Protein AF-A0A914PBB8-F1 (afdb_monomer_lite)

Secondary structure (DSSP, 8-state):
-EEEEEEEEEEEEEETTEEEEEEEEEEEEEETTTTEEEEEEEEEEEEEEEEEEETTEEEEEEEE-SSS-EEEEEEHHHHHHHHHHHTT--SSHHHHHHHHHHHHTTSEEEEEEEETT-EEEEEEETTTTEEEEEEEEEEEEEEEEEETTEEEEEEEEEEEEEE---TT-SS-------TTTT-SS---TTTTSTTS---TTS------EEEEEEEEEE-SSSEEEEEEEEEE-

Organism: NCBI:txid227884

Radius of gyration: 20.88 Å; chains: 1; bounding box: 61×45×46 Å

Structure (mmCIF, N/CA/C/O backbone):
data_AF-A0A914PBB8-F1
#
_entry.id   AF-A0A914PBB8-F1
#
loop_
_atom_site.group_PDB
_atom_site.id
_atom_site.type_symbol
_atom_site.label_atom_id
_atom_site.label_alt_id
_atom_site.label_comp_id
_atom_site.label_asym_id
_atom_site.label_entity_id
_atom_site.label_seq_id
_atom_site.pdbx_PDB_ins_code
_atom_site.Cartn_x
_atom_site.Cartn_y
_atom_site.Cartn_z
_atom_site.occupancy
_atom_site.B_iso_or_equiv
_atom_site.auth_seq_id
_atom_site.auth_comp_id
_atom_site.auth_asym_id
_atom_site.auth_atom_id
_atom_site.pdbx_PDB_model_num
ATOM 1 N N . MET A 1 1 ? 9.525 6.710 15.456 1.00 81.56 1 MET A N 1
ATOM 2 C CA . MET A 1 1 ? 10.488 5.938 14.645 1.00 81.56 1 MET A CA 1
ATOM 3 C C . MET A 1 1 ? 9.707 4.870 13.905 1.00 81.56 1 MET A C 1
ATOM 5 O O . MET A 1 1 ? 8.957 4.156 14.562 1.00 81.56 1 MET A O 1
ATOM 9 N N . LEU A 1 2 ? 9.812 4.830 12.578 1.00 88.75 2 LEU A N 1
ATOM 10 C CA . LEU A 1 2 ? 9.213 3.802 11.725 1.00 88.75 2 LEU A CA 1
ATOM 11 C C . LEU A 1 2 ? 10.329 2.849 11.290 1.00 88.75 2 LEU A C 1
ATOM 13 O O . LEU A 1 2 ? 11.418 3.307 10.950 1.00 88.75 2 LEU A O 1
ATOM 17 N N . ARG A 1 3 ? 10.069 1.547 11.319 1.00 92.19 3 ARG A N 1
ATOM 18 C CA . ARG A 1 3 ? 10.970 0.501 10.844 1.00 92.19 3 ARG A CA 1
ATOM 19 C C . ARG A 1 3 ? 10.316 -0.189 9.658 1.00 92.19 3 ARG A C 1
ATOM 21 O O . ARG A 1 3 ? 9.179 -0.643 9.764 1.00 92.19 3 ARG A O 1
ATOM 28 N N . LEU A 1 4 ? 11.038 -0.266 8.548 1.00 93.62 4 LEU A N 1
ATOM 29 C CA . LEU A 1 4 ? 10.674 -1.069 7.383 1.00 93.62 4 LEU A CA 1
ATOM 30 C C . LEU A 1 4 ? 11.553 -2.317 7.379 1.00 93.62 4 LEU A C 1
ATOM 32 O O . LEU A 1 4 ? 12.755 -2.223 7.626 1.00 93.62 4 LEU A O 1
ATOM 36 N N . MET A 1 5 ? 10.954 -3.478 7.143 1.00 94.38 5 MET A N 1
ATOM 37 C CA . MET A 1 5 ? 11.645 -4.761 7.159 1.00 94.38 5 MET A CA 1
ATOM 38 C C . MET A 1 5 ? 11.367 -5.506 5.862 1.00 94.38 5 MET A C 1
ATOM 40 O O . MET A 1 5 ? 10.218 -5.748 5.502 1.00 94.38 5 MET A O 1
ATOM 44 N N . PHE A 1 6 ? 12.445 -5.892 5.192 1.00 93.56 6 PHE A N 1
ATOM 45 C CA . PHE A 1 6 ? 12.420 -6.785 4.046 1.00 93.56 6 PHE A CA 1
ATOM 46 C C . PHE A 1 6 ? 13.007 -8.116 4.507 1.00 93.56 6 PHE A C 1
ATOM 48 O O . PHE A 1 6 ? 14.117 -8.162 5.037 1.00 93.56 6 PHE A O 1
ATOM 55 N N . SER A 1 7 ? 12.253 -9.196 4.356 1.00 90.56 7 SER A N 1
ATOM 56 C CA . SER A 1 7 ? 12.650 -10.538 4.784 1.00 90.56 7 SER A CA 1
ATOM 57 C C . SER A 1 7 ? 12.392 -11.550 3.675 1.00 90.56 7 SER A C 1
ATOM 59 O O . SER A 1 7 ? 11.659 -11.261 2.733 1.00 90.56 7 SER A O 1
ATOM 61 N N . LEU A 1 8 ? 13.036 -12.719 3.750 1.00 89.50 8 LEU A N 1
ATOM 62 C CA . LEU A 1 8 ? 12.932 -13.770 2.725 1.00 89.50 8 LEU A CA 1
ATOM 63 C C . LEU A 1 8 ? 13.218 -13.257 1.302 1.00 89.50 8 LEU A C 1
ATOM 65 O O . LEU A 1 8 ? 12.584 -13.686 0.340 1.00 89.50 8 LEU A O 1
ATOM 69 N N . ILE A 1 9 ? 14.159 -12.316 1.191 1.00 91.31 9 ILE A N 1
ATOM 70 C CA . ILE A 1 9 ? 14.537 -11.695 -0.073 1.00 91.31 9 ILE A CA 1
ATOM 71 C C . ILE A 1 9 ? 15.218 -12.751 -0.947 1.00 91.31 9 ILE A C 1
ATOM 73 O O . ILE A 1 9 ? 16.257 -13.297 -0.579 1.00 91.31 9 ILE A O 1
ATOM 77 N N . LYS A 1 10 ? 14.644 -13.009 -2.117 1.00 90.19 10 LYS A N 1
ATOM 78 C CA . LYS A 1 10 ? 15.277 -13.742 -3.214 1.00 90.19 10 LYS A CA 1
ATOM 79 C C . LYS A 1 10 ? 15.449 -12.765 -4.355 1.00 90.19 10 LYS A C 1
ATOM 81 O O . LYS A 1 10 ? 14.477 -12.102 -4.699 1.00 90.19 10 LYS A O 1
ATOM 86 N N . ILE A 1 11 ? 16.659 -12.653 -4.889 1.00 89.88 11 ILE A N 1
ATOM 87 C CA . ILE A 1 11 ? 16.969 -11.773 -6.014 1.00 89.88 11 ILE A CA 1
ATOM 88 C C . ILE A 1 11 ? 17.566 -12.635 -7.112 1.00 89.88 11 ILE A C 1
ATOM 90 O O . ILE A 1 11 ? 18.616 -13.241 -6.911 1.00 89.88 11 ILE A O 1
ATOM 94 N N . ASP A 1 12 ? 16.914 -12.626 -8.266 1.00 87.25 12 ASP A N 1
ATOM 95 C CA . ASP A 1 12 ? 17.376 -13.284 -9.475 1.00 87.25 12 ASP A CA 1
ATOM 96 C C . ASP A 1 12 ? 17.716 -12.202 -10.507 1.00 87.25 12 ASP A C 1
ATOM 98 O O . ASP A 1 12 ? 16.874 -11.393 -10.912 1.00 87.25 12 ASP A O 1
ATOM 102 N N . SER A 1 13 ? 18.980 -12.160 -10.928 1.00 79.69 13 SER A N 1
ATOM 103 C CA . SER A 1 13 ? 19.412 -11.328 -12.052 1.00 79.69 13 SER A CA 1
ATOM 104 C C . SER A 1 13 ? 19.439 -12.195 -13.305 1.00 79.69 13 SER A C 1
ATOM 106 O O . SER A 1 13 ? 20.231 -13.128 -13.410 1.00 79.69 13 SER A O 1
ATOM 108 N N . HIS A 1 14 ? 18.543 -11.906 -14.249 1.00 69.06 14 HIS A N 1
ATOM 109 C CA . HIS A 1 14 ? 18.479 -12.614 -15.533 1.00 69.06 14 HIS A CA 1
ATOM 110 C C . HIS A 1 14 ? 19.350 -11.950 -16.617 1.00 69.06 14 HIS A C 1
ATOM 112 O O . HIS A 1 14 ? 19.726 -12.598 -17.590 1.00 69.06 14 HIS A O 1
ATOM 118 N N . SER A 1 15 ? 19.672 -10.662 -16.460 1.00 74.69 15 SER A N 1
ATOM 119 C CA . SER A 1 15 ? 20.556 -9.867 -17.327 1.00 74.69 15 SER A CA 1
ATOM 120 C C . SER A 1 15 ? 21.089 -8.661 -16.544 1.00 74.69 15 SER A C 1
ATOM 122 O O . SER A 1 15 ? 20.490 -8.315 -15.524 1.00 74.69 15 SER A O 1
ATOM 124 N N . SER A 1 16 ? 22.121 -7.968 -17.044 1.00 75.56 16 SER A N 1
ATOM 125 C CA . SER A 1 16 ? 22.680 -6.753 -16.408 1.00 75.56 16 SER A CA 1
ATOM 126 C C . SER A 1 16 ? 21.621 -5.707 -16.043 1.00 75.56 16 SER A C 1
ATOM 128 O O . SER A 1 16 ? 21.742 -5.021 -15.034 1.00 75.56 16 SER A O 1
ATOM 130 N N . ASP A 1 17 ? 20.554 -5.649 -16.837 1.00 85.06 17 ASP A N 1
ATOM 131 C CA . ASP A 1 17 ? 19.571 -4.571 -16.806 1.00 85.06 17 ASP A CA 1
ATOM 132 C C . ASP A 1 17 ? 18.247 -4.988 -16.147 1.00 85.06 17 ASP A C 1
ATOM 134 O O . ASP A 1 17 ? 17.302 -4.202 -16.099 1.00 85.06 17 ASP A O 1
ATOM 138 N N . GLN A 1 18 ? 18.130 -6.236 -15.674 1.00 89.31 18 GLN A N 1
ATOM 139 C CA . GLN A 1 18 ? 16.881 -6.772 -15.124 1.00 89.31 18 GLN A CA 1
ATOM 140 C C . GLN A 1 18 ? 17.097 -7.407 -13.757 1.00 89.31 18 GLN A C 1
ATOM 142 O O . GLN A 1 18 ? 17.907 -8.323 -13.598 1.00 89.31 18 GLN A O 1
ATOM 147 N N . LEU A 1 19 ? 16.294 -6.961 -12.796 1.00 89.69 19 LEU A N 1
ATOM 148 C CA . LEU A 1 19 ? 16.247 -7.484 -11.443 1.00 89.69 19 LEU A CA 1
ATOM 149 C C . LEU A 1 19 ? 14.862 -8.060 -11.179 1.00 89.69 19 LEU A C 1
ATOM 151 O O . LEU A 1 19 ? 13.856 -7.364 -11.310 1.00 89.69 19 LEU A O 1
ATOM 155 N N . PHE A 1 20 ? 14.821 -9.324 -10.782 1.00 92.12 20 PHE A N 1
ATOM 156 C CA . PHE A 1 20 ? 13.625 -9.977 -10.279 1.00 92.12 20 PHE A CA 1
ATOM 157 C C . PHE A 1 20 ? 13.823 -10.235 -8.797 1.00 92.12 20 PHE A C 1
ATOM 159 O O . PHE A 1 20 ? 14.906 -10.618 -8.361 1.00 92.12 20 PHE A O 1
ATOM 166 N N . SER A 1 21 ? 12.794 -9.976 -8.008 1.00 92.81 21 SER A N 1
ATOM 167 C CA . SER A 1 21 ? 12.853 -10.154 -6.574 1.00 92.81 21 SER A CA 1
ATOM 168 C C . SER A 1 21 ? 11.523 -10.626 -6.017 1.00 92.81 21 SER A C 1
ATOM 170 O O . SER A 1 21 ? 10.449 -10.215 -6.459 1.00 92.81 21 SER A O 1
ATOM 172 N N . SER A 1 22 ? 11.619 -11.483 -5.012 1.00 92.38 22 SER A N 1
ATOM 173 C CA . SER A 1 22 ? 10.504 -11.871 -4.160 1.00 92.38 22 SER A CA 1
ATOM 174 C C . SER A 1 22 ? 10.907 -11.625 -2.717 1.00 92.38 22 SER A C 1
ATOM 176 O O . SER A 1 22 ? 12.018 -11.985 -2.326 1.00 92.38 22 SER A O 1
ATOM 178 N N . PHE A 1 23 ? 10.037 -11.013 -1.926 1.00 93.25 23 PHE A N 1
ATOM 179 C CA . PHE A 1 23 ? 10.331 -10.684 -0.537 1.00 93.25 23 PHE A CA 1
ATOM 180 C C . PHE A 1 23 ? 9.050 -10.524 0.274 1.00 93.25 23 PHE A C 1
ATOM 182 O O . PHE A 1 23 ? 7.961 -10.304 -0.255 1.00 93.25 23 PHE A O 1
ATOM 189 N N . LEU A 1 24 ? 9.201 -10.622 1.586 1.00 93.06 24 LEU A N 1
ATOM 190 C CA . LEU A 1 24 ? 8.177 -10.329 2.571 1.00 93.06 24 LEU A CA 1
ATOM 191 C C . LEU A 1 24 ? 8.451 -8.939 3.150 1.00 93.06 24 LEU A C 1
ATOM 193 O O . LEU A 1 24 ? 9.496 -8.714 3.768 1.00 93.06 24 LEU A O 1
ATOM 197 N N . LEU A 1 25 ? 7.520 -8.013 2.932 1.00 94.38 25 LEU A N 1
ATOM 198 C CA . LEU A 1 25 ? 7.591 -6.637 3.414 1.00 94.38 25 LEU A CA 1
ATOM 199 C C . LEU A 1 25 ? 6.746 -6.481 4.678 1.00 94.38 25 LEU A C 1
ATOM 201 O O . LEU A 1 25 ? 5.561 -6.790 4.665 1.00 94.38 25 LEU A O 1
ATOM 205 N N . SER A 1 26 ? 7.316 -5.949 5.751 1.00 95.56 26 SER A N 1
ATOM 206 C CA . SER A 1 26 ? 6.558 -5.549 6.939 1.00 95.56 26 SER A CA 1
ATOM 207 C C . SER A 1 26 ? 7.035 -4.204 7.471 1.00 95.56 26 SER A C 1
ATOM 209 O O . SER A 1 26 ? 8.103 -3.699 7.109 1.00 95.56 26 SER A O 1
ATOM 211 N N . SER A 1 27 ? 6.227 -3.594 8.334 1.00 96.31 27 SER A N 1
ATOM 212 C CA . SER A 1 27 ? 6.612 -2.361 9.007 1.00 96.31 27 SER A CA 1
ATOM 213 C C . SER A 1 27 ? 6.059 -2.288 10.413 1.00 96.31 27 SER A C 1
ATOM 215 O O . SER A 1 27 ? 4.891 -2.594 10.642 1.00 96.31 27 SER A O 1
ATOM 217 N N . ASP A 1 28 ? 6.880 -1.769 11.318 1.00 94.81 28 ASP A N 1
ATOM 218 C CA . ASP A 1 28 ? 6.507 -1.476 12.693 1.00 94.81 28 ASP A CA 1
ATOM 219 C C . ASP A 1 28 ? 6.825 -0.021 13.013 1.00 94.81 28 ASP A C 1
ATOM 221 O O . ASP A 1 28 ? 7.739 0.582 12.446 1.00 94.81 28 ASP A O 1
ATOM 225 N N . TYR A 1 29 ? 6.129 0.542 13.987 1.00 93.69 29 TYR A N 1
ATOM 226 C CA . TYR A 1 29 ? 6.472 1.835 14.551 1.00 93.69 29 TYR A CA 1
ATOM 227 C C . TYR A 1 29 ? 6.709 1.711 16.055 1.00 93.69 29 TYR A C 1
ATOM 229 O O . TYR A 1 29 ? 6.100 0.896 16.750 1.00 93.69 29 TYR A O 1
ATOM 237 N N . PHE A 1 30 ? 7.620 2.531 16.570 1.00 93.50 30 PHE A N 1
ATOM 238 C CA . PHE A 1 30 ? 7.915 2.555 17.995 1.00 93.50 30 PHE A CA 1
ATOM 239 C C . PHE A 1 30 ? 6.893 3.418 18.740 1.00 93.50 30 PHE A C 1
ATOM 241 O O . PHE A 1 30 ? 6.876 4.648 18.605 1.00 93.50 30 PHE A O 1
ATOM 248 N N . ASN A 1 31 ? 6.060 2.785 19.559 1.00 90.12 31 ASN A N 1
ATOM 249 C CA . ASN A 1 31 ? 5.078 3.457 20.389 1.00 90.12 31 ASN A CA 1
ATOM 250 C C . ASN A 1 31 ? 5.751 4.028 21.649 1.00 90.12 31 ASN A C 1
ATOM 252 O O . ASN A 1 31 ? 5.863 3.363 22.672 1.00 90.12 31 ASN A O 1
ATOM 256 N N . GLN A 1 32 ? 6.114 5.310 21.603 1.00 87.69 32 GLN A N 1
ATOM 257 C CA . GLN A 1 32 ? 6.713 6.049 22.727 1.00 87.69 32 GLN A CA 1
ATOM 258 C C . GLN A 1 32 ? 5.900 6.053 24.033 1.00 87.69 32 GLN A C 1
ATOM 260 O O . GLN A 1 32 ? 6.475 6.295 25.084 1.00 87.69 32 GLN A O 1
ATOM 265 N N . LYS A 1 33 ? 4.578 5.826 24.000 1.00 86.62 33 LYS A N 1
ATOM 266 C CA . LYS A 1 33 ? 3.760 5.808 25.227 1.00 86.62 33 LYS A CA 1
ATOM 267 C C . LYS A 1 33 ? 3.854 4.482 25.972 1.00 86.62 33 LYS A C 1
ATOM 269 O O . LYS A 1 33 ? 3.719 4.465 27.187 1.00 86.62 33 LYS A O 1
ATOM 274 N N . ARG A 1 34 ? 4.013 3.387 25.229 1.00 85.00 34 ARG A N 1
ATOM 275 C CA . ARG A 1 34 ? 4.109 2.021 25.764 1.00 85.00 34 ARG A CA 1
ATOM 276 C C . ARG A 1 34 ? 5.531 1.465 25.734 1.00 85.00 34 ARG A C 1
ATOM 278 O O . ARG A 1 34 ? 5.755 0.383 26.248 1.00 85.00 34 ARG A O 1
ATOM 285 N N . TYR A 1 35 ? 6.469 2.212 25.149 1.00 90.81 35 TYR A N 1
ATOM 286 C CA . TYR A 1 35 ? 7.863 1.816 24.953 1.00 90.81 35 TYR A CA 1
ATOM 287 C C . TYR A 1 35 ? 8.012 0.463 24.242 1.00 90.81 35 TYR A C 1
ATOM 289 O O . TYR A 1 35 ? 8.935 -0.299 24.507 1.00 90.81 35 TYR A O 1
ATOM 297 N N . GLU A 1 36 ? 7.107 0.182 23.304 1.00 92.56 36 GLU A N 1
ATOM 298 C CA . GLU A 1 36 ? 7.043 -1.084 22.577 1.00 92.56 36 GLU A CA 1
ATOM 299 C C . GLU A 1 36 ? 6.961 -0.851 21.066 1.00 92.56 36 GLU A C 1
ATOM 301 O O . GLU A 1 36 ? 6.513 0.201 20.595 1.00 92.56 36 GLU A O 1
ATOM 306 N N . TRP A 1 37 ? 7.380 -1.851 20.295 1.00 93.25 37 TRP A N 1
ATOM 307 C CA . TRP A 1 37 ? 7.140 -1.890 18.857 1.00 93.25 37 TRP A CA 1
ATOM 308 C C . TRP A 1 37 ? 5.716 -2.352 18.588 1.00 93.25 37 TRP A C 1
ATOM 310 O O . TRP A 1 37 ? 5.275 -3.357 19.139 1.00 93.25 37 TRP A O 1
ATOM 320 N N . GLN A 1 38 ? 5.008 -1.625 17.732 1.00 91.44 38 GLN A N 1
ATOM 321 C CA . GLN A 1 38 ? 3.676 -2.006 17.287 1.00 91.44 38 GLN A CA 1
ATOM 322 C C . GLN A 1 38 ? 3.654 -2.118 15.766 1.00 91.44 38 GLN A C 1
ATOM 324 O O . GLN A 1 38 ? 4.229 -1.259 15.089 1.00 91.44 38 GLN A O 1
ATOM 329 N N . PRO A 1 39 ? 2.986 -3.141 15.219 1.00 91.50 39 PRO A N 1
ATOM 330 C CA . PRO A 1 39 ? 2.917 -3.299 13.783 1.00 91.50 39 PRO A CA 1
ATOM 331 C C . PRO A 1 39 ? 2.112 -2.176 13.138 1.00 91.50 39 PRO A C 1
ATOM 333 O O . PRO A 1 39 ? 1.058 -1.777 13.633 1.00 91.50 39 PRO A O 1
ATOM 336 N N . PHE A 1 40 ? 2.617 -1.694 12.008 1.00 93.00 40 PHE A N 1
ATOM 337 C CA . PHE A 1 40 ? 1.951 -0.740 11.126 1.00 93.00 40 PHE A CA 1
ATOM 338 C C . PHE A 1 40 ? 1.521 -1.407 9.816 1.00 93.00 40 PHE A C 1
ATOM 340 O O . PHE A 1 40 ? 0.386 -1.225 9.391 1.00 93.00 40 PHE A O 1
ATOM 347 N N . LEU A 1 41 ? 2.397 -2.210 9.209 1.00 93.88 41 LEU A N 1
ATOM 348 C CA . LEU A 1 41 ? 2.132 -3.019 8.021 1.00 93.88 41 LEU A CA 1
ATOM 349 C C . LEU A 1 41 ? 2.412 -4.481 8.361 1.00 93.88 41 LEU A C 1
ATOM 351 O O . LEU A 1 41 ? 3.535 -4.836 8.728 1.00 93.88 41 LEU A O 1
ATOM 355 N N . MET A 1 42 ? 1.393 -5.325 8.216 1.00 93.12 42 MET A N 1
ATOM 356 C CA . MET A 1 42 ? 1.555 -6.770 8.342 1.00 93.12 42 MET A CA 1
ATOM 357 C C . MET A 1 42 ? 2.504 -7.320 7.287 1.00 93.12 42 MET A C 1
ATOM 359 O O . MET A 1 42 ? 2.541 -6.775 6.184 1.00 93.12 42 MET A O 1
ATOM 363 N N . PRO A 1 43 ? 3.212 -8.424 7.592 1.00 92.94 43 PRO A N 1
ATOM 364 C CA . PRO A 1 43 ? 4.017 -9.120 6.605 1.00 92.94 43 PRO A CA 1
ATOM 365 C C . PRO A 1 43 ? 3.214 -9.392 5.332 1.00 92.94 43 PRO A C 1
ATOM 367 O O . PRO A 1 43 ? 2.233 -10.137 5.335 1.00 92.94 43 PRO A O 1
ATOM 370 N N . TRP A 1 44 ? 3.631 -8.746 4.252 1.00 93.56 44 TRP A N 1
ATOM 371 C CA . TRP A 1 44 ? 2.984 -8.779 2.958 1.00 93.56 44 TRP A CA 1
ATOM 372 C C . TRP A 1 44 ? 3.930 -9.393 1.939 1.00 93.56 44 TRP A C 1
ATOM 374 O O . TRP A 1 44 ? 5.032 -8.895 1.695 1.00 93.56 44 TRP A O 1
ATOM 384 N N . GLN A 1 45 ? 3.504 -10.526 1.390 1.00 90.50 45 GLN A N 1
ATOM 385 C CA . GLN A 1 45 ? 4.311 -11.299 0.467 1.00 90.50 45 GLN A CA 1
ATOM 386 C C . GLN A 1 45 ? 4.227 -10.695 -0.935 1.00 90.50 45 GLN A C 1
ATOM 388 O O . GLN A 1 45 ? 3.166 -10.663 -1.565 1.00 90.50 45 GLN A O 1
ATOM 393 N N . ILE A 1 46 ? 5.377 -10.269 -1.442 1.00 90.44 46 ILE A N 1
ATOM 394 C CA . ILE A 1 46 ? 5.555 -9.824 -2.818 1.00 90.44 46 ILE A CA 1
ATOM 395 C C . ILE A 1 46 ? 6.288 -10.943 -3.554 1.00 90.44 46 ILE A C 1
ATOM 397 O O . ILE A 1 46 ? 7.437 -11.262 -3.252 1.00 90.44 46 ILE A O 1
ATOM 401 N N . HIS A 1 47 ? 5.597 -11.589 -4.492 1.00 84.31 47 HIS A N 1
ATOM 402 C CA . HIS A 1 47 ? 6.163 -12.700 -5.260 1.00 84.31 47 HIS A CA 1
ATOM 403 C C . HIS A 1 47 ? 6.959 -12.221 -6.462 1.00 84.31 47 HIS A C 1
ATOM 405 O O . HIS A 1 47 ? 8.046 -12.726 -6.707 1.00 84.31 47 HIS A O 1
ATOM 411 N N . ASN A 1 48 ? 6.417 -11.245 -7.189 1.00 87.69 48 ASN A N 1
ATOM 412 C CA . ASN A 1 48 ? 6.986 -10.793 -8.446 1.00 87.69 48 ASN A CA 1
ATOM 413 C C . ASN A 1 48 ? 7.196 -9.287 -8.374 1.00 87.69 48 ASN A C 1
ATOM 415 O O . ASN A 1 48 ? 6.310 -8.504 -8.722 1.00 87.69 48 ASN A O 1
ATOM 419 N N . PHE A 1 49 ? 8.375 -8.892 -7.912 1.00 92.62 49 PHE A N 1
ATOM 420 C CA . PHE A 1 49 ? 8.885 -7.548 -8.093 1.00 92.62 49 PHE A CA 1
ATOM 421 C C . PHE A 1 49 ? 9.932 -7.571 -9.199 1.00 92.62 49 PHE A C 1
ATOM 423 O O . PHE A 1 49 ? 10.959 -8.230 -9.076 1.00 92.62 49 PHE A O 1
ATOM 430 N N . LYS A 1 50 ? 9.664 -6.882 -10.302 1.00 93.19 50 LYS A N 1
ATOM 431 C CA . LYS A 1 50 ? 10.576 -6.784 -11.438 1.00 93.19 50 LYS A CA 1
ATOM 432 C C . LYS A 1 50 ? 10.979 -5.334 -11.613 1.00 93.19 50 LYS A C 1
ATOM 434 O O . LYS A 1 50 ? 10.103 -4.483 -11.697 1.00 93.19 50 LYS A O 1
ATOM 439 N N . ILE A 1 51 ? 12.270 -5.067 -11.746 1.00 92.62 51 ILE A N 1
ATOM 440 C CA . ILE A 1 51 ? 12.790 -3.781 -12.207 1.00 92.62 51 ILE A CA 1
ATOM 441 C C . ILE A 1 51 ? 13.593 -4.018 -13.483 1.00 92.62 51 ILE A C 1
ATOM 443 O O . ILE A 1 51 ? 14.389 -4.952 -13.562 1.00 92.62 51 ILE A O 1
ATOM 447 N N . ILE A 1 52 ? 13.380 -3.170 -14.482 1.00 91.00 52 ILE A N 1
ATOM 448 C CA . ILE A 1 52 ? 14.214 -3.068 -15.674 1.00 91.00 52 ILE A CA 1
ATOM 449 C C . ILE A 1 52 ? 14.833 -1.674 -15.687 1.00 91.00 52 ILE A C 1
ATOM 451 O O . ILE A 1 52 ? 14.114 -0.673 -15.713 1.00 91.00 52 ILE A O 1
ATOM 455 N N . PHE A 1 53 ? 16.157 -1.624 -15.712 1.00 89.44 53 PHE A N 1
ATOM 456 C CA . PHE A 1 53 ? 16.925 -0.400 -15.868 1.00 89.44 53 PHE A CA 1
ATOM 457 C C . PHE A 1 53 ? 17.267 -0.219 -17.346 1.00 89.44 53 PHE A C 1
ATOM 459 O O . PHE A 1 53 ? 17.950 -1.046 -17.937 1.00 89.44 53 PHE A O 1
ATOM 466 N N . LYS A 1 54 ? 16.777 0.850 -17.967 1.00 87.06 54 LYS A N 1
ATOM 467 C CA . LYS A 1 54 ? 17.213 1.307 -19.291 1.00 87.06 54 LYS A CA 1
ATOM 468 C C . LYS A 1 54 ? 17.915 2.661 -19.141 1.00 87.06 54 LYS A C 1
ATOM 470 O O . LYS A 1 54 ? 17.595 3.378 -18.194 1.00 87.06 54 LYS A O 1
ATOM 475 N N . PRO A 1 55 ? 18.802 3.049 -20.078 1.00 82.81 55 PRO A N 1
ATOM 476 C CA . PRO A 1 55 ? 19.626 4.260 -19.963 1.00 82.81 55 PRO A CA 1
ATOM 477 C C . PRO A 1 55 ? 18.877 5.559 -19.633 1.00 82.81 55 PRO A C 1
ATOM 479 O O . PRO A 1 55 ? 19.446 6.433 -18.998 1.00 82.81 55 PRO A O 1
ATOM 482 N N . GLU A 1 56 ? 17.603 5.670 -20.015 1.00 85.56 56 GLU A N 1
ATOM 483 C CA . GLU A 1 56 ? 16.759 6.845 -19.744 1.00 85.56 56 GLU A CA 1
ATOM 484 C C . GLU A 1 56 ? 15.402 6.463 -19.139 1.00 85.56 56 GLU A C 1
ATOM 486 O O . GLU A 1 56 ? 14.500 7.290 -19.038 1.00 85.56 56 GLU A O 1
ATOM 491 N N . CYS A 1 57 ? 15.198 5.192 -18.780 1.00 87.06 57 CYS A N 1
ATOM 492 C CA . CYS A 1 57 ? 13.898 4.716 -18.324 1.00 87.06 57 CYS A CA 1
ATOM 493 C C . CYS A 1 57 ? 14.034 3.599 -17.295 1.00 87.06 57 CYS A C 1
ATOM 495 O O . CYS A 1 57 ? 14.602 2.544 -17.567 1.00 87.06 57 CYS A O 1
ATOM 497 N N . ILE A 1 58 ? 13.448 3.805 -16.125 1.00 90.50 58 ILE A N 1
ATOM 498 C CA . ILE A 1 58 ? 13.292 2.777 -15.106 1.00 90.50 58 ILE A CA 1
ATOM 499 C C . ILE A 1 58 ? 11.866 2.268 -15.207 1.00 90.50 58 ILE A C 1
ATOM 501 O O . ILE A 1 58 ? 10.914 3.034 -15.063 1.00 90.50 58 ILE A O 1
ATOM 505 N N . ARG A 1 59 ? 11.715 0.966 -15.437 1.00 92.06 59 ARG A N 1
ATOM 506 C CA . ARG A 1 59 ? 10.405 0.321 -15.396 1.00 92.06 59 ARG A CA 1
ATOM 507 C C . ARG A 1 59 ? 10.334 -0.636 -14.244 1.00 92.06 59 ARG A C 1
ATOM 509 O O . ARG A 1 59 ? 11.257 -1.430 -14.067 1.00 92.06 59 ARG A O 1
ATOM 516 N N . PHE A 1 60 ? 9.234 -0.633 -13.516 1.00 93.56 60 PHE A N 1
ATOM 517 C CA . PHE A 1 60 ? 9.011 -1.662 -12.523 1.00 93.56 60 PHE A CA 1
ATOM 518 C C . PHE A 1 60 ? 7.598 -2.216 -12.550 1.00 93.56 60 PHE A C 1
ATOM 520 O O . PHE A 1 60 ? 6.630 -1.538 -12.881 1.00 93.56 60 PHE A O 1
ATOM 527 N N . TRP A 1 61 ? 7.509 -3.477 -12.155 1.00 93.88 61 TRP A N 1
ATOM 528 C CA . TRP A 1 61 ? 6.272 -4.211 -11.990 1.00 93.88 61 TRP A CA 1
ATOM 529 C C . TRP A 1 61 ? 6.259 -4.784 -10.592 1.00 93.88 61 TRP A C 1
ATOM 531 O O . TRP A 1 61 ? 7.191 -5.481 -10.186 1.00 93.88 61 TRP A O 1
ATOM 541 N N . LEU A 1 62 ? 5.190 -4.515 -9.864 1.00 93.12 62 LEU A N 1
ATOM 542 C CA . LEU A 1 62 ? 4.916 -5.149 -8.593 1.00 93.12 62 LEU A CA 1
ATOM 543 C C . LEU A 1 62 ? 3.628 -5.938 -8.739 1.00 93.12 62 LEU A C 1
ATOM 545 O O . LEU A 1 62 ? 2.565 -5.364 -8.952 1.00 93.12 62 LEU A O 1
ATOM 549 N N . LYS A 1 63 ? 3.718 -7.256 -8.589 1.00 91.12 63 LYS A N 1
ATOM 550 C CA . LYS A 1 63 ? 2.551 -8.121 -8.467 1.00 91.12 63 LYS A CA 1
ATOM 551 C C . LYS A 1 63 ? 2.594 -8.850 -7.134 1.00 91.12 63 LYS A C 1
ATOM 553 O O . LYS A 1 63 ? 3.521 -9.618 -6.854 1.00 91.12 63 LYS A O 1
ATOM 558 N N . SER A 1 64 ? 1.578 -8.600 -6.317 1.00 89.50 64 SER A N 1
ATOM 559 C CA . SER A 1 64 ? 1.392 -9.314 -5.060 1.00 89.50 64 SER A CA 1
ATOM 560 C C . SER A 1 64 ? 0.660 -10.630 -5.264 1.00 89.50 64 SER A C 1
ATOM 562 O O . SER A 1 64 ? 0.124 -10.923 -6.337 1.00 89.50 64 SER A O 1
ATOM 564 N N . ASP A 1 65 ? 0.595 -11.406 -4.189 1.00 84.38 65 ASP A N 1
ATOM 565 C CA . ASP A 1 65 ? -0.295 -12.551 -4.126 1.00 84.38 65 ASP A CA 1
ATOM 566 C C . ASP A 1 65 ? -1.777 -12.139 -4.271 1.00 84.38 65 ASP A C 1
ATOM 568 O O . ASP A 1 65 ? -2.190 -11.028 -3.925 1.00 84.38 65 ASP A O 1
ATOM 572 N N . SER A 1 66 ? -2.567 -13.065 -4.808 1.00 84.44 66 SER A N 1
ATOM 573 C CA . SER A 1 66 ? -4.022 -12.985 -4.928 1.00 84.44 66 SER A CA 1
ATOM 574 C C . SER A 1 66 ? -4.764 -13.432 -3.669 1.00 84.44 66 SER A C 1
ATOM 576 O O . SER A 1 66 ? -5.933 -13.086 -3.514 1.00 84.44 66 SER A O 1
ATOM 578 N N . THR A 1 67 ? -4.097 -14.149 -2.758 1.00 81.81 67 THR A N 1
ATOM 579 C CA . THR A 1 67 ? -4.726 -14.660 -1.530 1.00 81.81 67 THR A CA 1
ATOM 580 C C . THR A 1 67 ? -4.453 -13.785 -0.307 1.00 81.81 67 THR A C 1
ATOM 582 O O . THR A 1 67 ? -5.322 -13.642 0.553 1.00 81.81 67 THR A O 1
ATOM 585 N N . SER A 1 68 ? -3.280 -13.145 -0.244 1.00 82.56 68 SER A N 1
ATOM 586 C CA . SER A 1 68 ? -2.868 -12.321 0.897 1.00 82.56 68 SER A CA 1
ATOM 587 C C . SER A 1 68 ? -2.987 -10.812 0.623 1.00 82.56 68 SER A C 1
ATOM 589 O O . SER A 1 68 ? -2.193 -10.263 -0.149 1.00 82.56 68 SER A O 1
ATOM 591 N N . PRO A 1 69 ? -3.955 -10.106 1.245 1.00 88.00 69 PRO A N 1
ATOM 592 C CA . PRO A 1 69 ? -4.063 -8.658 1.115 1.00 88.00 69 PRO A CA 1
ATOM 593 C C . PRO A 1 69 ? -2.981 -7.947 1.932 1.00 88.00 69 PRO A C 1
ATOM 595 O O . PRO A 1 69 ? -2.587 -8.400 3.009 1.00 88.00 69 PRO A O 1
ATOM 598 N N . MET A 1 70 ? -2.562 -6.775 1.464 1.00 92.31 70 MET A N 1
ATOM 599 C CA . MET A 1 70 ? -1.695 -5.875 2.223 1.00 92.31 70 MET A CA 1
ATOM 600 C C . MET A 1 70 ? -2.492 -5.271 3.389 1.00 92.31 70 MET A C 1
ATOM 602 O O . MET A 1 70 ? -3.494 -4.605 3.159 1.00 92.31 70 MET A O 1
ATOM 606 N N . LYS A 1 71 ? -2.103 -5.489 4.648 1.00 92.75 71 LYS A N 1
ATOM 607 C CA . LYS A 1 71 ? -2.895 -5.021 5.805 1.00 92.75 71 LYS A CA 1
ATOM 608 C C . LYS A 1 71 ? -2.149 -3.979 6.623 1.00 92.75 71 LYS A C 1
ATOM 610 O O . LYS A 1 71 ? -1.060 -4.258 7.122 1.00 92.75 71 LYS A O 1
ATOM 615 N N . PHE A 1 72 ? -2.777 -2.827 6.826 1.00 92.94 72 PHE A N 1
ATOM 616 C CA . PHE A 1 72 ? -2.291 -1.774 7.704 1.00 92.94 72 PHE A CA 1
ATOM 617 C C . PHE A 1 72 ? -3.076 -1.719 9.008 1.00 92.94 72 PHE A C 1
ATOM 619 O O . PHE A 1 72 ? -4.307 -1.726 9.009 1.00 92.94 72 PHE A O 1
ATOM 626 N N . TYR A 1 73 ? -2.347 -1.563 10.106 1.00 91.69 73 TYR A N 1
ATOM 627 C CA . TYR A 1 73 ? -2.892 -1.302 11.429 1.00 91.69 73 TYR A CA 1
ATOM 628 C C . TYR A 1 73 ? -2.500 0.106 11.862 1.00 91.69 73 TYR A C 1
ATOM 630 O O . TYR A 1 73 ? -1.360 0.397 12.222 1.00 91.69 73 TYR A O 1
ATOM 638 N N . VAL A 1 74 ? -3.470 1.009 11.804 1.00 90.44 74 VAL A N 1
ATOM 639 C CA . VAL A 1 74 ? -3.291 2.424 12.112 1.00 90.44 74 VAL A CA 1
ATOM 640 C C . VAL A 1 74 ? -3.845 2.676 13.499 1.00 90.44 74 VAL A C 1
ATOM 642 O O . VAL A 1 74 ? -5.048 2.796 13.706 1.00 90.44 74 VAL A O 1
ATOM 645 N N . THR A 1 75 ? -2.967 2.783 14.484 1.00 90.56 75 THR A N 1
ATOM 646 C CA . THR A 1 75 ? -3.438 3.029 15.844 1.00 90.56 75 THR A CA 1
ATOM 647 C C . THR A 1 75 ? -3.641 4.516 16.140 1.00 90.56 75 THR A C 1
ATOM 649 O O . THR A 1 75 ? -2.997 5.397 15.562 1.00 90.56 75 THR A O 1
ATOM 652 N N . GLN A 1 76 ? -4.458 4.823 17.148 1.00 85.06 76 GLN A N 1
ATOM 653 C CA . GLN A 1 76 ? -4.599 6.194 17.647 1.00 85.06 76 GLN A CA 1
ATOM 654 C C . GLN A 1 76 ? -3.258 6.803 18.107 1.00 85.06 76 GLN A C 1
ATOM 656 O O . GLN A 1 76 ? -3.033 8.007 17.949 1.00 85.06 76 GLN A O 1
ATOM 661 N N . THR A 1 77 ? -2.361 6.004 18.698 1.00 88.69 77 THR A N 1
ATOM 662 C CA . THR A 1 77 ? -1.047 6.509 19.128 1.00 88.69 77 THR A CA 1
ATOM 663 C C . THR A 1 77 ? -0.165 6.832 17.932 1.00 88.69 77 THR A C 1
ATOM 665 O O . THR A 1 77 ? 0.471 7.886 17.940 1.00 88.69 77 THR A O 1
ATOM 668 N N . PHE A 1 78 ? -0.186 5.986 16.900 1.00 88.81 78 PHE A N 1
ATOM 669 C CA . PHE A 1 78 ? 0.515 6.237 15.645 1.00 88.81 78 PHE 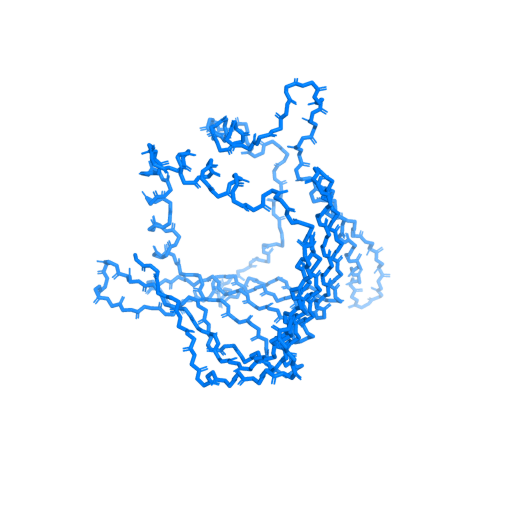A CA 1
ATOM 670 C C . PHE A 1 78 ? 0.062 7.558 15.021 1.00 88.81 78 PHE A C 1
ATOM 672 O O . PHE A 1 78 ? 0.895 8.418 14.759 1.00 88.81 78 PHE A O 1
ATOM 679 N N . ILE A 1 79 ? -1.252 7.788 14.907 1.00 86.06 79 ILE A N 1
ATOM 680 C CA . ILE A 1 79 ? -1.805 9.047 14.377 1.00 86.06 79 ILE A CA 1
ATOM 681 C C . ILE A 1 79 ? -1.333 10.255 15.200 1.00 86.06 79 ILE A C 1
ATOM 683 O O . ILE A 1 79 ? -0.932 11.271 14.636 1.00 86.06 79 ILE A O 1
ATOM 687 N N . LYS A 1 80 ? -1.360 10.173 16.538 1.00 85.75 80 LYS A N 1
ATOM 688 C CA . LYS A 1 80 ? -0.898 11.269 17.413 1.00 8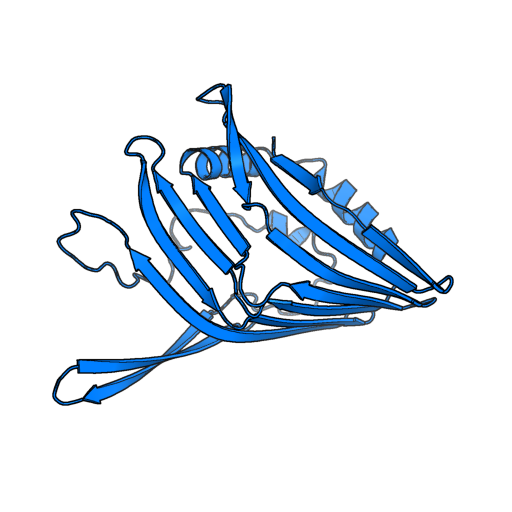5.75 80 LYS A CA 1
ATOM 689 C C . LYS A 1 80 ? 0.596 11.555 17.232 1.00 85.75 80 LYS A C 1
ATOM 691 O O . LYS A 1 80 ? 0.988 12.718 17.182 1.00 85.75 80 LYS A O 1
ATOM 696 N N . GLN A 1 81 ? 1.417 10.512 17.123 1.00 87.56 81 GLN A N 1
ATOM 697 C CA . GLN A 1 81 ? 2.857 10.645 16.902 1.00 87.56 81 GLN A CA 1
ATOM 698 C C . GLN A 1 81 ? 3.172 11.189 15.513 1.00 87.56 81 GLN A C 1
ATOM 700 O O . GLN A 1 81 ? 3.998 12.086 15.407 1.00 87.56 81 GLN A O 1
ATOM 705 N N . LEU A 1 82 ? 2.477 10.718 14.476 1.00 84.56 82 LEU A N 1
ATOM 706 C CA . LEU A 1 82 ? 2.572 11.258 13.122 1.00 84.56 82 LEU A CA 1
ATOM 707 C C . LEU A 1 82 ? 2.225 12.740 13.090 1.00 84.56 82 LEU A C 1
ATOM 709 O O . LEU A 1 82 ? 2.995 13.520 12.550 1.00 84.56 82 LEU A O 1
ATOM 713 N N . LYS A 1 83 ? 1.118 13.150 13.721 1.00 81.88 83 LYS A N 1
ATOM 714 C CA . LYS A 1 83 ? 0.739 14.568 13.814 1.00 81.88 83 LYS A CA 1
ATOM 715 C C . LYS A 1 83 ? 1.815 15.400 14.508 1.00 81.88 83 LYS A C 1
ATOM 717 O O . LYS A 1 83 ? 2.162 16.466 14.015 1.00 81.88 83 LYS A O 1
ATOM 722 N N . SER A 1 84 ? 2.370 14.903 15.616 1.00 82.94 84 SER A N 1
ATOM 723 C CA . SER A 1 84 ? 3.453 15.596 16.322 1.00 82.94 84 SER A CA 1
ATOM 724 C C . SER A 1 84 ? 4.770 15.614 15.542 1.00 82.94 84 SER A C 1
ATOM 726 O O . SER A 1 84 ? 5.549 16.547 15.722 1.00 82.94 84 SER A O 1
ATOM 728 N N . ALA A 1 85 ? 5.062 14.583 14.751 1.00 80.44 85 ALA A N 1
ATOM 729 C CA . ALA A 1 85 ? 6.241 14.535 13.893 1.00 80.44 85 ALA A CA 1
ATOM 730 C C . ALA A 1 85 ? 6.079 15.510 12.724 1.00 80.44 85 ALA A C 1
ATOM 732 O O . ALA A 1 85 ? 6.969 16.312 12.473 1.00 80.44 85 ALA A O 1
ATOM 733 N N . TYR A 1 86 ? 4.905 15.505 12.095 1.00 75.00 86 TYR A N 1
ATOM 734 C CA . TYR A 1 86 ? 4.539 16.416 11.019 1.00 75.00 86 TYR A CA 1
ATOM 735 C C . TYR A 1 86 ? 4.601 17.882 11.461 1.00 75.00 86 TYR A C 1
ATOM 737 O O . TYR A 1 86 ? 5.195 18.706 10.780 1.00 75.00 86 TYR A O 1
ATOM 745 N N . SER A 1 87 ? 4.082 18.219 12.646 1.00 74.50 87 SER A N 1
ATOM 746 C CA . SER A 1 87 ? 4.171 19.590 13.171 1.00 74.50 87 SER A CA 1
ATOM 747 C C . SER A 1 87 ? 5.607 20.043 13.468 1.00 74.50 87 SER A C 1
ATOM 749 O O . SER A 1 87 ? 5.858 21.235 13.592 1.00 74.50 87 SER A O 1
ATOM 751 N N . LYS A 1 88 ? 6.539 19.097 13.632 1.00 72.75 88 LYS A N 1
ATOM 752 C CA . LYS A 1 88 ? 7.968 19.337 13.883 1.00 72.75 88 LYS A CA 1
ATOM 753 C C . LYS A 1 88 ? 8.817 19.189 12.618 1.00 72.75 88 LYS A C 1
ATOM 755 O O . LYS A 1 88 ? 10.037 19.155 12.721 1.00 72.75 88 LYS A O 1
ATOM 760 N N . TRP A 1 89 ? 8.186 19.104 11.448 1.00 65.75 89 TRP A N 1
ATOM 761 C CA . TRP A 1 89 ? 8.853 18.931 10.162 1.00 65.75 89 TRP A CA 1
ATOM 762 C C . TRP A 1 89 ? 9.169 20.259 9.431 1.00 65.75 89 TRP A C 1
ATOM 764 O O . TRP A 1 89 ? 8.672 20.461 8.325 1.00 65.75 89 TRP A O 1
ATOM 774 N N . PRO A 1 90 ? 9.986 21.184 9.975 1.00 61.66 90 PRO A N 1
ATOM 775 C CA . PRO A 1 90 ? 10.600 22.192 9.113 1.00 61.66 90 PRO A CA 1
ATOM 776 C C . PRO A 1 90 ? 12.132 22.210 9.210 1.00 61.66 90 PRO A C 1
ATOM 778 O O . PRO A 1 90 ? 12.697 21.952 10.270 1.00 61.66 90 PRO A O 1
ATOM 781 N N . VAL A 1 91 ? 12.759 22.585 8.086 1.00 55.25 91 VAL A N 1
ATOM 782 C CA . VAL A 1 91 ? 14.172 22.960 7.836 1.00 55.25 91 VAL A CA 1
ATOM 783 C C . VAL A 1 91 ? 14.984 22.012 6.930 1.00 55.25 91 VAL A C 1
ATOM 785 O O . VAL A 1 91 ? 15.604 22.520 6.014 1.00 55.25 91 VAL A O 1
ATOM 788 N N . HIS A 1 92 ? 14.935 20.678 7.049 1.00 53.16 92 HIS A N 1
ATOM 789 C CA . HIS A 1 92 ? 15.730 19.783 6.157 1.00 53.16 92 HIS A CA 1
ATOM 790 C C . HIS A 1 92 ? 14.937 19.068 5.059 1.00 53.16 92 HIS A C 1
ATOM 792 O O . HIS A 1 92 ? 15.491 18.342 4.239 1.00 53.16 92 HIS A O 1
ATOM 798 N N . ALA A 1 93 ? 13.619 19.245 5.048 1.00 57.06 93 ALA A N 1
ATOM 799 C CA . ALA A 1 93 ? 12.764 18.639 4.037 1.00 57.06 93 ALA A CA 1
ATOM 800 C C . ALA A 1 93 ? 13.009 19.235 2.649 1.00 57.06 93 ALA A C 1
ATOM 802 O O . ALA A 1 93 ? 12.947 18.517 1.660 1.00 57.06 93 ALA A O 1
ATOM 803 N N . GLU A 1 94 ? 13.278 20.539 2.601 1.00 57.47 94 GLU A N 1
ATOM 804 C CA . GLU A 1 94 ? 13.479 21.297 1.367 1.00 57.47 94 GLU A CA 1
ATOM 805 C C . GLU A 1 94 ? 14.783 20.857 0.693 1.00 57.47 94 GLU A C 1
ATOM 807 O O . GLU A 1 94 ? 14.766 20.470 -0.472 1.00 57.47 94 GLU A O 1
ATOM 812 N N . ASP A 1 95 ? 15.866 20.763 1.470 1.00 63.19 95 ASP A N 1
ATOM 813 C CA . ASP A 1 95 ? 17.175 20.289 1.008 1.00 63.19 95 ASP A CA 1
ATOM 814 C C . ASP A 1 95 ? 17.112 18.846 0.467 1.00 63.19 95 ASP A C 1
ATOM 816 O O . ASP A 1 95 ? 17.564 18.575 -0.644 1.00 63.19 95 ASP A O 1
ATOM 820 N N . ILE A 1 96 ? 16.472 17.923 1.204 1.00 57.62 96 ILE A N 1
ATOM 821 C CA . ILE A 1 96 ? 16.323 16.513 0.789 1.00 57.62 96 ILE A CA 1
ATOM 822 C C . ILE A 1 96 ? 15.464 16.395 -0.475 1.00 57.62 96 ILE A C 1
ATOM 824 O O . ILE A 1 96 ? 15.775 15.611 -1.373 1.00 57.62 96 ILE A O 1
ATOM 828 N N . VAL A 1 97 ? 14.370 17.157 -0.561 1.00 59.62 97 VAL A N 1
ATOM 829 C CA . VAL A 1 97 ? 13.494 17.165 -1.739 1.00 59.62 97 VAL A CA 1
ATOM 830 C C . VAL A 1 97 ? 14.250 17.687 -2.960 1.00 59.62 97 VAL A C 1
ATOM 832 O O . VAL A 1 97 ? 14.117 17.113 -4.039 1.00 59.62 97 VAL A O 1
ATOM 835 N N . GLN A 1 98 ? 15.086 18.710 -2.799 1.00 57.97 98 GLN A N 1
ATOM 836 C CA . GLN A 1 98 ? 15.845 19.317 -3.889 1.00 57.97 98 GLN A CA 1
ATOM 837 C C . GLN A 1 98 ? 17.013 18.429 -4.370 1.00 57.97 98 GLN A C 1
ATOM 839 O O . GLN A 1 98 ? 17.231 18.290 -5.580 1.00 57.97 98 GLN A O 1
ATOM 844 N N . GLU A 1 99 ? 17.702 17.733 -3.459 1.00 60.72 99 GLU A N 1
ATOM 845 C CA . GLU A 1 99 ? 18.689 16.689 -3.793 1.00 60.72 99 GLU A CA 1
ATOM 846 C C . GLU A 1 99 ? 18.042 15.481 -4.498 1.00 60.72 99 GLU A C 1
ATOM 848 O O . GLU A 1 99 ? 18.553 14.982 -5.505 1.00 60.72 99 GLU A O 1
ATOM 853 N N . MET A 1 100 ? 16.872 15.026 -4.035 1.00 50.81 100 MET A N 1
ATOM 854 C CA . MET A 1 100 ? 16.133 13.942 -4.695 1.00 50.81 100 MET A CA 1
ATOM 855 C C . MET A 1 100 ? 15.605 14.348 -6.079 1.00 50.81 100 MET A C 1
ATOM 857 O O . MET A 1 100 ? 15.625 13.538 -7.008 1.00 50.81 100 MET A O 1
ATOM 861 N N . GLN A 1 101 ? 15.167 15.597 -6.252 1.00 51.38 101 GLN A N 1
ATOM 862 C CA . GLN A 1 101 ? 14.707 16.126 -7.540 1.00 51.38 101 GLN A CA 1
ATOM 863 C C . GLN A 1 101 ? 15.821 16.092 -8.591 1.00 51.38 101 GLN A C 1
ATOM 865 O O . GLN A 1 101 ? 15.610 15.600 -9.700 1.00 51.38 101 GLN A O 1
ATOM 870 N N . THR A 1 102 ? 17.023 16.553 -8.246 1.00 54.47 102 THR A N 1
ATOM 871 C CA . THR A 1 102 ? 18.161 16.624 -9.180 1.00 54.47 102 THR A CA 1
ATOM 872 C C . THR A 1 102 ? 18.680 15.248 -9.610 1.00 54.47 102 THR A C 1
ATOM 874 O O . THR A 1 102 ? 19.040 15.067 -10.775 1.00 54.47 102 THR A O 1
ATOM 877 N N . SER A 1 103 ? 18.650 14.252 -8.720 1.00 55.12 103 SER A N 1
ATOM 878 C CA . SER A 1 103 ? 19.083 12.882 -9.034 1.00 55.12 103 SER A CA 1
ATOM 879 C C . SER A 1 103 ? 18.048 12.094 -9.851 1.00 55.12 103 SER A C 1
ATOM 881 O O . SER A 1 103 ? 18.407 11.370 -10.779 1.00 55.12 103 SER A O 1
ATOM 883 N N . ILE A 1 104 ? 16.752 12.261 -9.560 1.00 54.12 104 ILE A N 1
ATOM 884 C CA . ILE A 1 104 ? 15.700 11.438 -10.171 1.00 54.12 104 ILE A CA 1
ATOM 885 C C . ILE A 1 104 ? 15.238 12.016 -11.518 1.00 54.12 104 ILE A C 1
ATOM 887 O O . ILE A 1 104 ? 14.838 11.235 -12.374 1.00 54.12 104 ILE A O 1
ATOM 891 N N . HIS A 1 105 ? 15.287 13.335 -11.769 1.00 56.34 105 HIS A N 1
ATOM 892 C CA . HIS A 1 105 ? 14.727 13.967 -12.987 1.00 56.34 105 HIS A CA 1
ATOM 893 C C . HIS A 1 105 ? 15.288 13.478 -14.336 1.00 56.34 105 HIS A C 1
ATOM 895 O O . HIS A 1 105 ? 14.627 13.677 -15.350 1.00 56.34 105 HIS A O 1
ATOM 901 N N . HIS A 1 106 ? 16.438 12.804 -14.358 1.00 63.53 106 HIS A N 1
ATOM 902 C CA . HIS A 1 106 ? 17.066 12.316 -15.592 1.00 63.53 106 HIS A CA 1
ATOM 903 C C . HIS A 1 106 ? 16.414 11.060 -16.191 1.00 63.53 106 HIS A C 1
ATOM 905 O O . HIS A 1 106 ? 16.682 10.736 -17.343 1.00 63.53 106 HIS A O 1
ATOM 911 N N . TYR A 1 107 ? 15.568 10.349 -15.438 1.00 75.69 107 TYR A N 1
ATOM 912 C CA . TYR A 1 107 ? 14.998 9.077 -15.886 1.00 75.69 107 TYR A CA 1
ATOM 913 C C . TYR A 1 107 ? 13.484 9.146 -16.042 1.00 75.69 107 TYR A C 1
ATOM 915 O O . TYR A 1 107 ? 12.765 9.594 -15.150 1.00 75.69 107 TYR A O 1
ATOM 923 N N . ASN A 1 108 ? 12.967 8.617 -17.138 1.00 86.62 108 ASN A N 1
ATOM 924 C CA . ASN A 1 108 ? 11.551 8.306 -17.253 1.00 86.62 108 ASN A CA 1
ATOM 925 C C . ASN A 1 108 ? 11.222 7.136 -16.318 1.00 86.62 108 ASN A C 1
ATOM 927 O O . ASN A 1 108 ? 12.023 6.216 -16.159 1.00 86.62 108 ASN A O 1
ATOM 931 N N . ILE A 1 109 ? 10.067 7.170 -15.664 1.00 86.56 109 ILE A N 1
ATOM 932 C CA . ILE A 1 109 ? 9.671 6.134 -14.706 1.00 86.56 109 ILE A CA 1
ATOM 933 C C . ILE A 1 109 ? 8.338 5.564 -15.151 1.00 86.56 109 ILE A C 1
ATOM 935 O O . ILE A 1 109 ? 7.358 6.292 -15.225 1.00 86.56 109 ILE A O 1
ATOM 939 N N . GLU A 1 110 ? 8.290 4.265 -15.400 1.00 90.81 110 GLU A N 1
ATOM 940 C CA . GLU A 1 110 ? 7.047 3.546 -15.671 1.00 90.81 110 GLU A CA 1
ATOM 941 C C . GLU A 1 110 ? 6.843 2.505 -14.571 1.00 90.81 110 GLU A C 1
ATOM 943 O O . GLU A 1 110 ? 7.737 1.715 -14.268 1.00 90.81 110 GLU A O 1
ATOM 948 N N . GLY A 1 111 ? 5.674 2.505 -13.950 1.00 90.81 111 GLY A N 1
ATOM 949 C CA . GLY A 1 111 ? 5.345 1.593 -12.869 1.00 90.81 111 GLY A CA 1
ATOM 950 C C . GLY A 1 111 ? 3.990 0.948 -13.093 1.00 90.81 111 GLY A C 1
ATOM 951 O O . GLY A 1 111 ? 3.004 1.639 -13.340 1.00 90.81 111 GLY A O 1
ATOM 952 N N . GLU A 1 112 ? 3.940 -0.370 -12.955 1.00 92.25 112 GLU A N 1
ATOM 953 C CA . GLU A 1 112 ? 2.702 -1.141 -12.878 1.00 92.25 112 GLU A CA 1
ATOM 954 C C . GLU A 1 112 ? 2.635 -1.832 -11.515 1.00 92.25 112 GLU A C 1
ATOM 956 O O . GLU A 1 112 ? 3.562 -2.526 -11.088 1.00 92.25 112 GLU A O 1
ATOM 961 N N . ILE A 1 113 ? 1.526 -1.641 -10.813 1.00 90.94 113 ILE A N 1
ATOM 962 C CA . ILE A 1 113 ? 1.269 -2.222 -9.502 1.00 90.94 113 ILE A CA 1
ATOM 963 C C . ILE A 1 113 ? -0.046 -2.982 -9.580 1.00 90.94 113 ILE A C 1
ATOM 965 O O . ILE A 1 113 ? -1.105 -2.403 -9.809 1.00 90.94 113 ILE A O 1
ATOM 969 N N . ASN A 1 114 ? 0.017 -4.283 -9.338 1.00 91.62 114 ASN A N 1
ATOM 970 C CA . ASN A 1 114 ? -1.133 -5.166 -9.312 1.00 91.62 114 ASN A CA 1
ATOM 971 C C . ASN A 1 114 ? -1.211 -5.858 -7.950 1.00 91.62 114 ASN A C 1
ATOM 973 O O . ASN A 1 114 ? -0.332 -6.638 -7.572 1.00 91.62 114 ASN A O 1
ATOM 977 N N . ILE A 1 115 ? -2.276 -5.558 -7.213 1.00 92.44 115 ILE A N 1
ATOM 978 C CA . ILE A 1 115 ? -2.536 -6.086 -5.877 1.00 92.44 115 ILE A CA 1
ATOM 979 C C . ILE A 1 115 ? -3.932 -6.726 -5.894 1.00 92.44 115 ILE A C 1
ATOM 981 O O . ILE A 1 115 ? -4.908 -6.101 -5.464 1.00 92.44 115 ILE A O 1
ATOM 985 N N . PRO A 1 116 ? -4.069 -7.965 -6.413 1.00 87.38 116 PRO A N 1
ATOM 986 C CA . PRO A 1 116 ? -5.377 -8.579 -6.638 1.00 87.38 116 PRO A CA 1
ATOM 987 C C . PRO A 1 116 ? -6.154 -8.796 -5.336 1.00 87.38 116 PRO A C 1
ATOM 989 O O . PRO A 1 116 ? -7.338 -8.469 -5.256 1.00 87.38 116 PRO A O 1
ATOM 992 N N . ALA A 1 117 ? -5.470 -9.275 -4.289 1.00 85.69 117 ALA A N 1
ATOM 993 C CA . ALA A 1 117 ? -6.053 -9.432 -2.957 1.00 85.69 117 ALA A CA 1
ATOM 994 C C . ALA A 1 117 ? -6.457 -8.087 -2.331 1.00 85.69 117 ALA A C 1
ATOM 996 O O . ALA A 1 117 ? -7.352 -8.042 -1.480 1.00 85.69 117 ALA A O 1
ATOM 997 N N . GLY A 1 118 ? -5.822 -7.000 -2.782 1.00 88.25 118 GLY A N 1
ATOM 998 C CA . GLY A 1 118 ? -6.093 -5.652 -2.328 1.00 88.25 118 GLY A CA 1
ATOM 999 C C . GLY A 1 118 ? -5.326 -5.235 -1.075 1.00 88.25 118 GLY A C 1
ATOM 1000 O O . GLY A 1 118 ? -4.372 -5.899 -0.661 1.00 88.25 118 GLY A O 1
ATOM 1001 N N . PHE A 1 119 ? -5.756 -4.137 -0.456 1.00 88.62 119 PHE A N 1
ATOM 1002 C CA . PHE A 1 119 ? -5.270 -3.739 0.860 1.00 88.62 119 PHE A CA 1
ATOM 1003 C C . PHE A 1 119 ? -6.408 -3.457 1.840 1.00 88.62 119 PHE A C 1
ATOM 1005 O O . PHE A 1 119 ? -7.493 -3.019 1.462 1.00 88.62 119 PHE A O 1
ATOM 1012 N N . GLY A 1 120 ? -6.145 -3.723 3.115 1.00 87.81 120 GLY A N 1
ATOM 1013 C CA . GLY A 1 120 ? -7.016 -3.394 4.234 1.00 87.81 120 GLY A CA 1
ATOM 1014 C C . GLY A 1 120 ? -6.354 -2.374 5.153 1.00 87.81 120 GLY A C 1
ATOM 1015 O O . GLY A 1 120 ? -5.151 -2.455 5.391 1.00 87.81 120 GLY A O 1
ATOM 1016 N N . ILE A 1 121 ? -7.125 -1.434 5.683 1.00 88.75 121 ILE A N 1
ATOM 1017 C CA . ILE A 1 121 ? -6.697 -0.490 6.714 1.00 88.75 121 ILE A CA 1
ATOM 1018 C C . ILE A 1 121 ? -7.647 -0.625 7.897 1.00 88.75 121 ILE A C 1
ATOM 1020 O O . ILE A 1 121 ? -8.849 -0.412 7.760 1.00 88.75 121 ILE A O 1
ATOM 1024 N N . SER A 1 122 ? -7.080 -0.925 9.057 1.00 88.44 122 SER A N 1
ATOM 1025 C CA . SER A 1 122 ? -7.777 -1.015 10.335 1.00 88.44 122 SER A CA 1
ATOM 1026 C C . SER A 1 122 ? -7.339 0.136 11.233 1.00 88.44 122 SER A C 1
ATOM 1028 O O . SER A 1 122 ? -6.165 0.224 11.605 1.00 88.44 122 SER A O 1
ATOM 1030 N N . VAL A 1 123 ? -8.262 1.023 11.599 1.00 87.94 123 VAL A N 1
ATOM 1031 C CA . VAL A 1 123 ? -8.009 2.100 12.562 1.00 87.94 123 VAL A CA 1
ATOM 1032 C C . VAL A 1 123 ? -8.374 1.611 13.954 1.00 87.94 123 VAL A C 1
ATOM 1034 O O . VAL A 1 123 ? -9.543 1.372 14.234 1.00 87.94 123 VAL A O 1
ATOM 1037 N N . ILE A 1 124 ? -7.389 1.491 14.843 1.00 86.50 124 ILE A N 1
ATOM 1038 C CA . ILE A 1 124 ? -7.573 0.863 16.158 1.00 86.50 124 ILE A CA 1
ATOM 1039 C C . ILE A 1 124 ? -7.424 1.885 17.284 1.00 86.50 124 ILE A C 1
ATOM 1041 O O . ILE A 1 124 ? -6.461 2.665 17.349 1.00 86.50 124 ILE A O 1
ATOM 1045 N N . ASN A 1 125 ? -8.356 1.844 18.233 1.00 83.50 125 ASN A N 1
ATOM 1046 C CA . ASN A 1 125 ? -8.201 2.512 19.512 1.00 83.50 125 ASN A CA 1
ATOM 1047 C C . ASN A 1 125 ? -7.313 1.674 20.435 1.00 83.50 125 ASN A C 1
ATOM 1049 O O . ASN A 1 125 ? -7.709 0.621 20.921 1.00 83.50 125 ASN A O 1
ATOM 1053 N N . ASN A 1 126 ? -6.121 2.181 20.746 1.00 78.62 126 ASN A N 1
ATOM 1054 C CA . ASN A 1 126 ? -5.183 1.471 21.613 1.00 78.62 126 ASN A CA 1
ATOM 1055 C C . ASN A 1 126 ? -5.686 1.264 23.047 1.00 78.62 126 ASN A C 1
ATOM 1057 O O . ASN A 1 126 ? -5.196 0.358 23.714 1.00 78.62 126 ASN A O 1
ATOM 1061 N N . VAL A 1 127 ? -6.591 2.112 23.549 1.00 75.81 127 VAL A N 1
ATOM 1062 C CA . VAL A 1 127 ? -7.071 2.033 24.939 1.00 75.81 127 VAL A CA 1
ATOM 1063 C C . VAL A 1 127 ? -8.085 0.908 25.099 1.00 75.81 127 VAL A C 1
ATOM 1065 O O . VAL A 1 127 ? -7.972 0.122 26.031 1.00 75.81 127 VAL A O 1
ATOM 1068 N N . THR A 1 128 ? -9.050 0.820 24.186 1.00 72.19 128 THR A N 1
ATOM 1069 C CA . THR A 1 128 ? -10.122 -0.184 24.229 1.00 72.19 128 THR A CA 1
ATOM 1070 C C . THR A 1 128 ? -9.816 -1.428 23.396 1.00 72.19 128 THR A C 1
ATOM 1072 O O . THR A 1 128 ? -10.580 -2.382 23.455 1.00 72.19 128 THR A O 1
ATOM 1075 N N . ALA A 1 129 ? -8.716 -1.419 22.629 1.00 78.25 129 ALA A N 1
ATOM 1076 C CA . ALA A 1 129 ? -8.374 -2.426 21.620 1.00 78.25 129 ALA A CA 1
ATOM 1077 C C . ALA A 1 129 ? -9.496 -2.661 20.587 1.00 78.25 129 ALA A C 1
ATOM 1079 O O . ALA A 1 129 ? -9.591 -3.731 19.994 1.00 78.25 129 ALA A O 1
ATOM 1080 N N . GLU A 1 130 ? -10.340 -1.649 20.372 1.00 80.38 130 GLU A N 1
ATOM 1081 C CA . GLU A 1 130 ? -11.473 -1.704 19.450 1.00 80.38 130 GLU A CA 1
ATOM 1082 C C . GLU A 1 130 ? -11.062 -1.194 18.066 1.00 80.38 130 GLU A C 1
ATOM 1084 O O . GLU A 1 130 ? -10.394 -0.157 17.944 1.00 80.38 130 GLU A O 1
ATOM 1089 N N . GLU A 1 131 ? -11.466 -1.918 17.023 1.00 79.19 131 GLU A N 1
ATOM 1090 C CA . GLU A 1 131 ? -11.350 -1.473 15.639 1.00 79.19 131 GLU A CA 1
ATOM 1091 C C . GLU A 1 131 ? -12.456 -0.456 15.356 1.00 79.19 131 GLU A C 1
ATOM 1093 O O . GLU A 1 131 ? -13.638 -0.771 15.321 1.00 79.19 131 GLU A O 1
ATOM 1098 N N . LEU A 1 132 ? -12.059 0.803 15.205 1.00 80.19 132 LEU A N 1
ATOM 1099 C CA . LEU A 1 132 ? -12.979 1.902 14.954 1.00 80.19 132 LEU A CA 1
ATOM 1100 C C . LEU A 1 132 ? -13.460 1.866 13.507 1.00 80.19 132 LEU A C 1
ATOM 1102 O O . LEU A 1 132 ? -14.643 1.999 13.240 1.00 80.19 132 LEU A O 1
ATOM 1106 N N . ILE A 1 133 ? -12.534 1.706 12.563 1.00 81.75 133 ILE A N 1
ATOM 1107 C CA . ILE A 1 133 ? -12.834 1.737 11.131 1.00 81.75 133 ILE A CA 1
ATOM 1108 C C . ILE A 1 133 ? -12.060 0.618 10.463 1.00 81.75 133 ILE A C 1
ATOM 1110 O O . ILE A 1 133 ? -10.853 0.493 10.678 1.00 81.75 133 ILE A O 1
ATOM 1114 N N . TYR A 1 134 ? -12.740 -0.128 9.605 1.00 82.44 134 TYR A N 1
ATOM 1115 C CA . TYR A 1 134 ? -12.123 -1.061 8.683 1.00 82.44 134 TYR A CA 1
ATOM 1116 C C . TYR A 1 134 ? -12.426 -0.642 7.251 1.00 82.44 134 TYR A C 1
ATOM 1118 O O . TYR A 1 134 ? -13.582 -0.519 6.861 1.00 82.44 134 TYR A O 1
ATOM 1126 N N . ALA A 1 135 ? -11.388 -0.423 6.454 1.00 79.19 135 ALA A N 1
ATOM 1127 C CA . ALA A 1 135 ? -11.510 -0.176 5.027 1.00 79.19 135 ALA A CA 1
ATOM 1128 C C . ALA A 1 135 ? -10.782 -1.275 4.260 1.00 79.19 135 ALA A C 1
ATOM 1130 O O . ALA A 1 135 ? -9.665 -1.643 4.613 1.00 79.19 135 ALA A O 1
ATOM 1131 N N . LYS A 1 136 ? -11.389 -1.783 3.194 1.00 81.75 136 LYS A N 1
ATOM 1132 C CA . LYS A 1 136 ? -10.847 -2.835 2.343 1.00 81.75 136 LYS A CA 1
ATOM 1133 C C . LYS A 1 136 ? -11.055 -2.462 0.884 1.00 81.75 136 LYS A C 1
ATOM 1135 O O . LYS A 1 136 ? -12.174 -2.232 0.445 1.00 81.75 136 LYS A O 1
ATOM 1140 N N . PHE A 1 137 ? -9.964 -2.453 0.141 1.00 83.94 137 PHE A N 1
ATOM 1141 C CA . PHE A 1 137 ? -9.908 -2.185 -1.290 1.00 83.94 137 PHE A CA 1
ATOM 1142 C C . PHE A 1 137 ? -9.432 -3.472 -1.948 1.00 83.94 137 PHE A C 1
ATOM 1144 O O . PHE A 1 137 ? -8.429 -4.005 -1.492 1.00 83.94 137 PHE A O 1
ATOM 1151 N N . GLN A 1 138 ? -10.111 -3.993 -2.968 1.00 80.75 138 GLN A N 1
ATOM 1152 C CA . GLN A 1 138 ? -9.753 -5.248 -3.646 1.00 80.75 138 GLN A CA 1
ATOM 1153 C C . GLN A 1 138 ? -9.620 -5.065 -5.154 1.00 80.75 138 GLN A C 1
ATOM 1155 O O . GLN A 1 138 ? -10.244 -4.175 -5.728 1.00 80.75 138 GLN A O 1
ATOM 1160 N N . GLY A 1 139 ? -8.829 -5.931 -5.797 1.00 79.31 139 GLY A N 1
ATOM 1161 C CA . GLY A 1 139 ? -8.593 -5.875 -7.240 1.00 79.31 139 GLY A CA 1
ATOM 1162 C C . GLY A 1 139 ? -7.918 -4.574 -7.662 1.00 79.31 139 GLY A C 1
ATOM 1163 O O . GLY A 1 139 ? -8.397 -3.880 -8.551 1.00 79.31 139 GLY A O 1
ATOM 1164 N N . ILE A 1 140 ? -6.842 -4.200 -6.971 1.00 83.25 140 ILE A N 1
ATOM 1165 C CA . ILE A 1 140 ? -6.163 -2.934 -7.235 1.00 83.25 140 ILE A CA 1
ATOM 1166 C C . ILE A 1 140 ? -5.206 -3.123 -8.404 1.00 83.25 140 ILE A C 1
ATOM 1168 O O . ILE A 1 140 ? -4.328 -3.987 -8.363 1.00 83.25 140 ILE A O 1
ATOM 1172 N N . GLN A 1 141 ? -5.349 -2.282 -9.417 1.00 84.94 141 GLN A N 1
ATOM 1173 C CA . GLN A 1 141 ? -4.431 -2.174 -10.543 1.00 84.94 141 GLN A CA 1
ATOM 1174 C C . GLN A 1 141 ? -4.083 -0.705 -10.721 1.00 84.94 141 GLN A C 1
ATOM 1176 O O . GLN A 1 141 ? -4.970 0.132 -10.848 1.00 84.94 141 GLN A O 1
ATOM 1181 N N . MET A 1 142 ? -2.803 -0.369 -10.696 1.00 83.38 142 MET A N 1
ATOM 1182 C CA . MET A 1 142 ? -2.332 0.999 -10.853 1.00 83.38 142 MET A CA 1
ATOM 1183 C C . MET A 1 142 ? -1.216 1.025 -11.877 1.00 83.38 142 MET A C 1
ATOM 1185 O O . MET A 1 142 ? -0.288 0.226 -11.814 1.00 83.38 142 MET A O 1
ATOM 1189 N N . ASN A 1 143 ? -1.297 1.986 -12.779 1.00 80.81 143 ASN A N 1
ATOM 1190 C CA . ASN A 1 143 ? -0.265 2.308 -13.737 1.00 80.81 143 ASN A CA 1
ATOM 1191 C C . ASN A 1 143 ? 0.139 3.748 -13.508 1.00 80.81 143 ASN A C 1
ATOM 1193 O O . ASN A 1 143 ? -0.713 4.627 -13.364 1.00 80.81 143 ASN A O 1
ATOM 1197 N N . PHE A 1 144 ? 1.432 4.006 -13.508 1.00 81.69 144 PHE A N 1
ATOM 1198 C CA . PHE A 1 144 ? 1.923 5.362 -13.522 1.00 81.69 144 PHE A CA 1
ATOM 1199 C C . PHE A 1 144 ? 3.098 5.493 -14.465 1.00 81.69 144 PHE A C 1
ATOM 1201 O O . PHE A 1 144 ? 3.892 4.574 -14.654 1.00 81.69 144 PHE A O 1
ATOM 1208 N N . CYS A 1 145 ? 3.188 6.658 -15.073 1.00 80.56 145 CYS A N 1
ATOM 1209 C CA . CYS A 1 145 ? 4.211 6.989 -16.027 1.00 80.56 145 CYS A CA 1
ATOM 1210 C C . CYS A 1 145 ? 4.652 8.419 -15.758 1.00 80.56 145 CYS A C 1
ATOM 1212 O O . CYS A 1 145 ? 3.831 9.332 -15.673 1.00 80.56 145 CYS A O 1
ATOM 1214 N N . ARG A 1 146 ? 5.955 8.606 -15.612 1.00 80.19 146 ARG A N 1
ATOM 1215 C CA . ARG A 1 146 ? 6.596 9.905 -15.596 1.00 80.19 146 ARG A CA 1
ATOM 1216 C C . ARG A 1 146 ? 7.524 9.991 -16.789 1.00 80.19 146 ARG A C 1
ATOM 1218 O O . ARG A 1 146 ? 8.505 9.251 -16.847 1.00 80.19 146 ARG A O 1
ATOM 1225 N N . VAL A 1 147 ? 7.254 10.939 -17.673 1.00 77.12 147 VAL A N 1
ATOM 1226 C CA . VAL A 1 147 ? 8.140 11.291 -18.782 1.00 77.12 147 VAL A CA 1
ATOM 1227 C C . VAL A 1 147 ? 8.505 12.756 -18.627 1.00 77.12 147 VAL A C 1
ATOM 1229 O O . VAL A 1 147 ? 7.627 13.612 -18.694 1.00 77.12 147 VAL A O 1
ATOM 1232 N N . GLU A 1 148 ? 9.779 13.044 -18.366 1.00 75.25 148 GLU A N 1
ATOM 1233 C CA . GLU A 1 148 ? 10.271 14.397 -18.065 1.00 75.25 148 GLU A CA 1
ATOM 1234 C C . GLU A 1 148 ? 9.461 15.109 -16.952 1.00 75.25 148 GLU A C 1
ATOM 1236 O O . GLU A 1 148 ? 9.655 14.846 -15.761 1.00 75.25 148 GLU A O 1
ATOM 1241 N N . LYS A 1 149 ? 8.547 16.015 -17.337 1.00 67.88 149 LYS A N 1
ATOM 1242 C CA . LYS A 1 149 ? 7.654 16.793 -16.457 1.00 67.88 149 LYS A CA 1
ATOM 1243 C C . LYS A 1 149 ? 6.186 16.362 -16.538 1.00 67.88 149 LYS A C 1
ATOM 1245 O O . LYS A 1 149 ? 5.345 16.952 -15.864 1.00 67.88 149 LYS A O 1
ATOM 1250 N N . ILE A 1 150 ? 5.873 15.365 -17.358 1.00 69.62 150 ILE A N 1
ATOM 1251 C CA . ILE A 1 150 ? 4.528 14.822 -17.529 1.00 69.62 150 ILE A CA 1
ATOM 1252 C C . ILE A 1 150 ? 4.367 13.635 -16.587 1.00 69.62 150 ILE A C 1
ATOM 1254 O O . ILE A 1 150 ? 5.178 12.711 -16.593 1.00 69.62 150 ILE A O 1
ATOM 1258 N N . TYR A 1 151 ? 3.295 13.663 -15.801 1.00 74.38 151 TYR A N 1
ATOM 1259 C CA . TYR A 1 151 ? 2.933 12.618 -14.854 1.00 74.38 151 TYR A CA 1
ATOM 1260 C C . TYR A 1 151 ? 1.550 12.096 -15.223 1.00 74.38 151 TYR A C 1
ATOM 1262 O O . TYR A 1 151 ? 0.578 12.847 -15.233 1.00 74.38 151 TYR A O 1
ATOM 1270 N N . VAL A 1 152 ? 1.464 10.808 -15.527 1.00 73.44 152 VAL A N 1
ATOM 1271 C CA . VAL A 1 152 ? 0.213 10.105 -15.797 1.00 73.44 152 VAL A CA 1
ATOM 1272 C C . VAL A 1 152 ? 0.046 9.044 -14.727 1.00 73.44 152 VAL A C 1
ATOM 1274 O O . VAL A 1 152 ? 0.940 8.230 -14.516 1.00 73.44 152 VAL A O 1
ATOM 1277 N N . PHE A 1 153 ? -1.098 9.041 -14.056 1.00 77.50 153 PHE A N 1
ATOM 1278 C CA . PHE A 1 153 ? -1.479 8.013 -13.098 1.00 77.50 153 PHE A CA 1
ATOM 1279 C C . PHE A 1 153 ? -2.872 7.505 -13.460 1.00 77.50 153 PHE A C 1
ATOM 1281 O O . PHE A 1 153 ? -3.783 8.291 -13.704 1.00 77.50 153 PHE A O 1
ATOM 1288 N N . SER A 1 154 ? -3.037 6.190 -13.491 1.00 74.06 154 SER A N 1
ATOM 1289 C CA . SER A 1 154 ? -4.309 5.519 -13.723 1.00 74.06 154 SER A CA 1
ATOM 1290 C C . SER A 1 154 ? -4.458 4.410 -12.697 1.00 74.06 154 SER A C 1
ATOM 1292 O O . SER A 1 154 ? -3.585 3.556 -12.579 1.00 74.06 154 SER A O 1
ATOM 1294 N N . GLY A 1 155 ? -5.575 4.396 -11.980 1.00 73.94 155 GLY A N 1
ATOM 1295 C CA . GLY A 1 155 ? -5.873 3.394 -10.965 1.00 73.94 155 GLY A CA 1
ATOM 1296 C C . GLY A 1 155 ? -7.252 2.786 -11.179 1.00 73.94 155 GLY A C 1
ATOM 1297 O O . GLY A 1 155 ? -8.198 3.486 -11.523 1.00 73.94 155 GLY A O 1
ATOM 1298 N N . HIS A 1 156 ? -7.358 1.487 -10.945 1.00 75.62 156 HIS A N 1
ATOM 1299 C CA . HIS A 1 156 ? -8.593 0.723 -10.931 1.00 75.62 156 HIS A CA 1
ATOM 1300 C C . HIS A 1 156 ? -8.676 -0.069 -9.630 1.00 75.62 156 HIS A C 1
ATOM 1302 O O . HIS A 1 156 ? -7.678 -0.620 -9.160 1.00 75.62 156 HIS A O 1
ATOM 1308 N N . ILE A 1 157 ? -9.871 -0.123 -9.052 1.00 77.19 157 ILE A N 1
ATOM 1309 C CA . ILE A 1 157 ? -10.173 -0.884 -7.844 1.00 77.19 157 ILE A CA 1
ATOM 1310 C C . ILE A 1 157 ? -11.496 -1.597 -8.099 1.00 77.19 157 ILE A C 1
ATOM 1312 O O . ILE A 1 157 ? -12.504 -0.943 -8.347 1.00 77.19 157 ILE A O 1
ATOM 1316 N N . ASN A 1 158 ? -11.500 -2.929 -8.037 1.00 72.69 158 ASN A N 1
ATOM 1317 C CA . ASN A 1 158 ? -12.698 -3.729 -8.301 1.00 72.69 158 ASN A CA 1
ATOM 1318 C C . ASN A 1 158 ? -13.771 -3.577 -7.218 1.00 72.69 158 ASN A C 1
ATOM 1320 O O . ASN A 1 158 ? -14.957 -3.658 -7.516 1.00 72.69 158 ASN A O 1
ATOM 1324 N N . SER A 1 159 ? -13.367 -3.463 -5.953 1.00 69.06 159 SER A N 1
ATOM 1325 C CA . SER A 1 159 ? -14.304 -3.404 -4.831 1.00 69.06 159 SER A CA 1
ATOM 1326 C C . SER A 1 159 ? -13.752 -2.558 -3.693 1.00 69.06 159 SER A C 1
A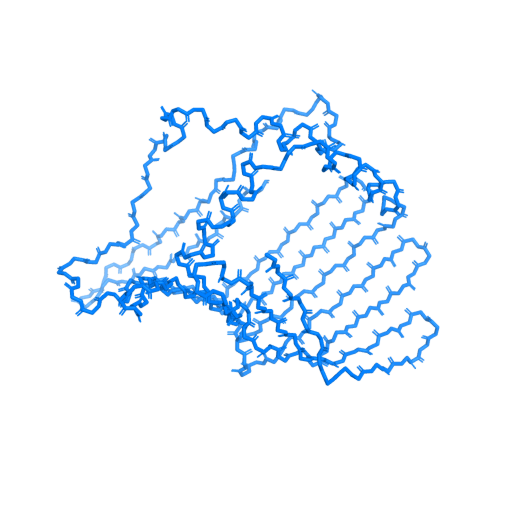TOM 1328 O O . SER A 1 159 ? -12.573 -2.666 -3.344 1.00 69.06 159 SER A O 1
ATOM 1330 N N . LEU A 1 160 ? -14.623 -1.731 -3.116 1.00 75.88 160 LEU A N 1
ATOM 1331 C CA . LEU A 1 160 ? -14.364 -0.936 -1.926 1.00 75.88 160 LEU A CA 1
ATOM 1332 C C . LEU A 1 160 ? -15.408 -1.262 -0.860 1.00 75.88 160 LEU A C 1
ATOM 1334 O O . LEU A 1 160 ? -16.605 -1.122 -1.088 1.00 75.88 160 LEU A O 1
ATOM 1338 N N . GLN A 1 161 ? -14.938 -1.614 0.328 1.00 73.25 161 GLN A N 1
ATOM 1339 C CA . GLN A 1 161 ? -15.742 -1.715 1.535 1.00 73.25 161 GLN A CA 1
ATOM 1340 C C . GLN A 1 161 ? -15.149 -0.798 2.599 1.00 73.25 161 GLN A C 1
ATOM 1342 O O . GLN A 1 161 ? -13.952 -0.848 2.867 1.00 73.25 161 GLN A O 1
ATOM 1347 N N . ILE A 1 162 ? -15.985 0.019 3.229 1.00 78.94 162 ILE A N 1
ATOM 1348 C CA . ILE A 1 162 ? -15.613 0.792 4.412 1.00 78.94 162 ILE A CA 1
ATOM 1349 C C . ILE A 1 162 ? -16.696 0.552 5.449 1.00 78.94 162 ILE A C 1
ATOM 1351 O O . ILE A 1 162 ? -17.878 0.734 5.167 1.00 78.94 162 ILE A O 1
ATOM 1355 N N . ASP A 1 163 ? -16.284 0.116 6.628 1.00 65.62 163 ASP A N 1
ATOM 1356 C CA . ASP A 1 163 ? -17.169 -0.247 7.716 1.00 65.62 163 ASP A CA 1
ATOM 1357 C C . ASP A 1 163 ? -16.691 0.370 9.031 1.00 65.62 163 ASP A C 1
ATOM 1359 O O . ASP A 1 163 ? -15.496 0.557 9.276 1.00 65.62 163 ASP A O 1
ATOM 1363 N N . ASN A 1 164 ? -17.653 0.690 9.882 1.00 69.75 164 ASN A N 1
ATOM 1364 C CA . ASN A 1 164 ? -17.435 1.160 11.234 1.00 69.75 164 ASN A CA 1
ATOM 1365 C C . ASN A 1 164 ? -17.632 -0.039 12.165 1.00 69.75 164 ASN A C 1
ATOM 1367 O O . ASN A 1 164 ? -18.762 -0.394 12.491 1.00 69.75 164 ASN A O 1
ATOM 1371 N N . GLN A 1 165 ? -16.541 -0.669 12.592 1.00 64.12 165 GLN A N 1
ATOM 1372 C CA . GLN A 1 165 ? -16.554 -1.926 13.356 1.00 64.12 165 GLN A CA 1
ATOM 1373 C C . GLN A 1 165 ? -16.795 -1.699 14.864 1.00 64.12 165 GLN A C 1
ATOM 1375 O O . GLN A 1 165 ? -16.277 -2.407 15.726 1.00 64.12 165 GLN A O 1
ATOM 1380 N N . LEU A 1 166 ? -1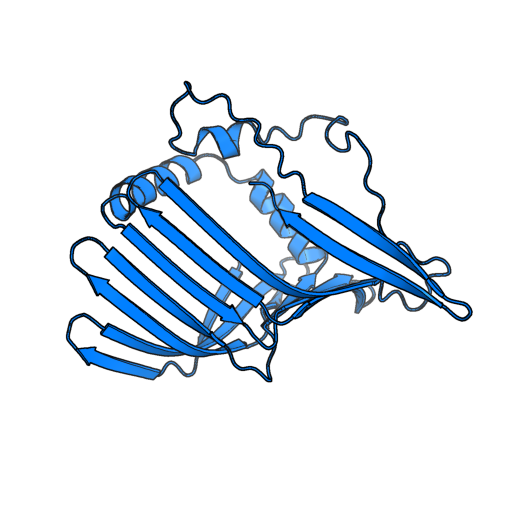7.623 -0.703 15.201 1.00 60.84 166 LEU A N 1
ATOM 1381 C CA . LEU A 1 166 ? -17.979 -0.386 16.580 1.00 60.84 166 LEU A CA 1
ATOM 1382 C C . LEU A 1 166 ? -19.008 -1.385 17.102 1.00 60.84 166 LEU A C 1
ATOM 1384 O O . LEU A 1 166 ? -20.188 -1.340 16.748 1.00 60.84 166 LEU A O 1
ATOM 1388 N N . SER A 1 167 ? -18.567 -2.222 18.035 1.00 57.38 167 SER A N 1
ATOM 1389 C CA . SER A 1 167 ? -19.357 -3.280 18.675 1.00 57.38 167 SER A CA 1
ATOM 1390 C C . SER A 1 167 ? -20.637 -2.791 19.380 1.00 57.38 167 SER A C 1
ATOM 1392 O O . SER A 1 167 ? -21.524 -3.589 19.674 1.00 57.38 167 SER A O 1
ATOM 1394 N N . LYS A 1 168 ? -20.747 -1.480 19.652 1.00 57.19 168 LYS A N 1
ATOM 1395 C CA . LYS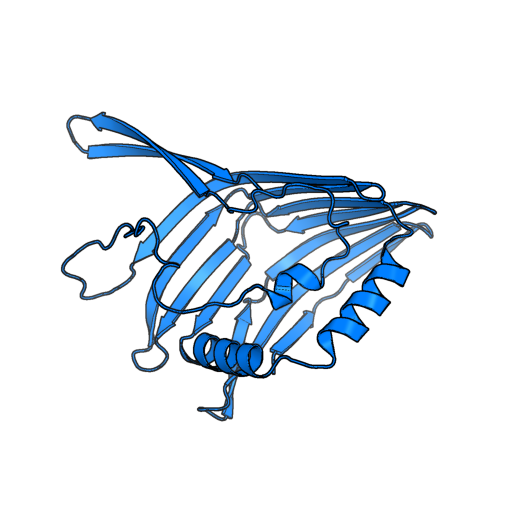 A 1 168 ? -21.864 -0.840 20.376 1.00 57.19 168 LYS A CA 1
ATOM 1396 C C . LYS A 1 168 ? -22.500 0.351 19.647 1.00 57.19 168 LYS A C 1
ATOM 1398 O O . LYS A 1 168 ? -23.213 1.133 20.273 1.00 57.19 168 LYS A O 1
ATOM 1403 N N . ALA A 1 169 ? -22.216 0.564 18.362 1.00 49.91 169 ALA A N 1
ATOM 1404 C CA . ALA A 1 169 ? -22.757 1.732 17.669 1.00 49.91 169 ALA A CA 1
ATOM 1405 C C . ALA A 1 169 ? -24.244 1.558 17.320 1.00 49.91 169 ALA A C 1
ATOM 1407 O O . ALA A 1 169 ? -24.602 0.760 16.462 1.00 49.91 169 ALA A O 1
ATOM 1408 N N . GLU A 1 170 ? -25.108 2.381 17.924 1.00 45.31 170 GLU A N 1
ATOM 1409 C CA . GLU A 1 170 ? -26.546 2.440 17.601 1.00 45.31 170 GLU A CA 1
ATOM 1410 C C . GLU A 1 170 ? -26.847 3.069 16.226 1.00 45.31 170 GLU A C 1
ATOM 1412 O O . GLU A 1 170 ? -27.968 2.976 15.730 1.00 45.31 170 GLU A O 1
ATOM 1417 N N . LYS A 1 171 ? -25.871 3.733 15.589 1.00 43.41 171 LYS A N 1
ATOM 1418 C CA . LYS A 1 171 ? -26.047 4.403 14.290 1.00 43.41 171 LYS A CA 1
ATOM 1419 C C . LYS A 1 171 ? -24.886 4.108 13.344 1.00 43.41 171 LYS A C 1
ATOM 1421 O O . LYS A 1 171 ? -23.724 4.297 13.702 1.00 43.41 171 LYS A O 1
ATOM 1426 N N . ARG A 1 172 ? -25.216 3.723 12.104 1.00 46.50 172 ARG A N 1
ATOM 1427 C CA . ARG A 1 172 ? -24.270 3.608 10.983 1.00 46.50 172 ARG A CA 1
ATOM 1428 C C . ARG A 1 172 ? -23.798 5.011 10.589 1.00 46.50 172 ARG A C 1
ATOM 1430 O O . ARG A 1 172 ? -24.596 5.819 10.123 1.00 46.50 172 ARG A O 1
ATOM 1437 N N . GLN A 1 173 ? -22.522 5.326 10.791 1.00 51.59 173 GLN A N 1
ATOM 1438 C CA . GLN A 1 173 ? -21.943 6.598 10.347 1.00 51.59 173 GLN A CA 1
ATOM 1439 C C . GLN A 1 173 ? -21.348 6.389 8.953 1.00 51.59 173 GLN A C 1
ATOM 1441 O O . GLN A 1 173 ? -20.199 5.988 8.828 1.00 51.59 173 GLN A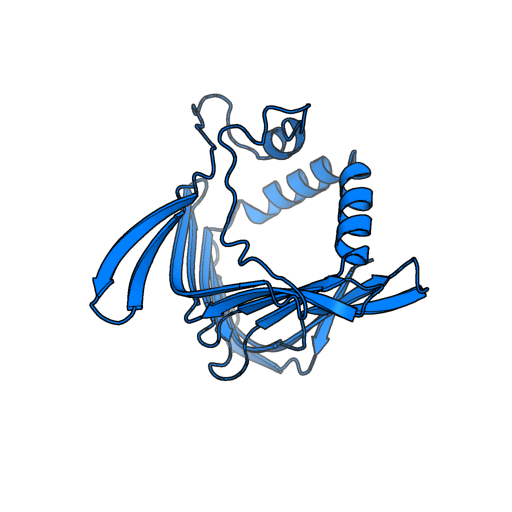 O 1
ATOM 1446 N N . PHE A 1 174 ? -22.170 6.563 7.913 1.00 48.97 174 PHE A N 1
ATOM 1447 C CA . PHE A 1 174 ? -21.815 6.128 6.557 1.00 48.97 174 PHE A CA 1
ATOM 1448 C C . PHE A 1 174 ? -20.779 7.043 5.884 1.00 48.97 174 PHE A C 1
ATOM 1450 O O . PHE A 1 174 ? -19.810 6.559 5.323 1.00 48.97 174 PHE A O 1
ATOM 1457 N N . LEU A 1 175 ? -20.919 8.364 5.992 1.00 43.69 175 LEU A N 1
ATOM 1458 C CA . LEU A 1 175 ? -19.878 9.362 5.718 1.00 43.69 175 LEU A CA 1
ATOM 1459 C C . LEU A 1 175 ? -20.509 10.735 5.991 1.00 43.69 175 LEU A C 1
ATOM 1461 O O . LEU A 1 175 ? -21.650 10.965 5.598 1.00 43.69 175 LEU A O 1
ATOM 1465 N N . HIS A 1 176 ? -19.793 11.667 6.621 1.00 37.06 176 HIS A N 1
ATOM 1466 C CA . HIS A 1 176 ? -20.205 13.074 6.661 1.00 37.06 176 HIS A CA 1
ATOM 1467 C C . HIS A 1 176 ? -19.132 13.914 5.971 1.00 37.06 176 HIS A C 1
ATOM 1469 O O . HIS A 1 176 ? -18.081 14.191 6.545 1.00 37.06 176 HIS A O 1
ATOM 1475 N N . CYS A 1 177 ? -19.384 14.286 4.716 1.00 35.81 177 CYS A N 1
ATOM 1476 C CA . CYS A 1 177 ? -18.558 15.250 4.002 1.00 35.81 177 CYS A CA 1
ATOM 1477 C C . CYS A 1 177 ? -19.127 16.649 4.259 1.00 35.81 177 CYS A C 1
ATOM 1479 O O . CYS A 1 177 ? -20.252 16.952 3.860 1.00 35.81 177 CYS A O 1
ATOM 1481 N N . GLN A 1 178 ? -18.374 17.499 4.954 1.00 36.00 178 GLN A N 1
ATOM 1482 C CA . GLN A 1 178 ? -18.770 18.884 5.175 1.00 36.00 178 GLN A CA 1
ATOM 1483 C C . GLN A 1 178 ? -18.237 19.744 4.025 1.00 36.00 178 GLN A C 1
ATOM 1485 O O . GLN A 1 178 ? -17.023 19.865 3.837 1.00 36.00 178 GLN A O 1
ATOM 1490 N N . VAL A 1 179 ? -19.141 20.373 3.269 1.00 31.67 179 VAL A N 1
ATOM 1491 C CA . VAL A 1 179 ? -18.771 21.396 2.282 1.00 31.67 179 VAL A CA 1
ATOM 1492 C C . VAL A 1 179 ? -18.004 22.490 3.027 1.00 31.67 179 VAL A C 1
ATOM 1494 O O . VAL A 1 179 ? -18.537 23.100 3.952 1.00 31.67 179 VAL A O 1
ATOM 1497 N N . ASN A 1 180 ? -16.748 22.729 2.638 1.00 37.03 180 ASN A N 1
ATOM 1498 C CA . ASN A 1 180 ? -15.815 23.644 3.306 1.00 37.03 180 ASN A CA 1
ATOM 1499 C C . ASN A 1 180 ? -15.230 23.180 4.661 1.00 37.03 180 ASN A C 1
ATOM 1501 O O . ASN A 1 180 ? -14.933 24.029 5.501 1.00 37.03 180 ASN A O 1
ATOM 1505 N N . ALA A 1 181 ? -14.978 21.883 4.885 1.00 41.19 181 ALA A N 1
ATOM 1506 C CA . ALA A 1 181 ? -14.275 21.401 6.092 1.00 41.19 181 ALA A CA 1
ATOM 1507 C C . ALA A 1 181 ? -12.906 22.085 6.356 1.00 41.19 181 ALA A C 1
ATOM 1509 O O . ALA A 1 181 ? -12.421 22.090 7.483 1.00 41.19 181 ALA A O 1
ATOM 1510 N N . LEU A 1 182 ? -12.307 22.712 5.337 1.00 45.41 182 LEU A N 1
ATOM 1511 C CA . LEU A 1 182 ? -11.070 23.497 5.433 1.00 45.41 182 LEU A CA 1
ATOM 1512 C C . LEU A 1 182 ? -11.280 24.975 5.832 1.00 45.41 182 LEU A C 1
ATOM 1514 O O . LEU A 1 182 ? -10.304 25.696 6.011 1.00 45.41 182 LEU A O 1
ATOM 1518 N N . LYS A 1 183 ? -12.522 25.457 6.002 1.00 41.19 183 LYS A N 1
ATOM 1519 C CA . LYS A 1 183 ? -12.815 26.851 6.409 1.00 41.19 183 LYS A CA 1
ATOM 1520 C C . LYS A 1 183 ? -12.874 27.071 7.924 1.00 41.19 183 LYS A C 1
ATOM 1522 O O . LYS A 1 183 ? -13.333 28.118 8.375 1.00 41.19 183 LYS A O 1
ATOM 1527 N N . ARG A 1 184 ? -12.379 26.132 8.732 1.00 35.72 184 ARG A N 1
ATOM 1528 C CA . ARG A 1 184 ? -12.079 26.391 10.146 1.00 35.72 184 ARG A CA 1
ATOM 1529 C C . ARG A 1 184 ? -10.581 26.308 10.375 1.00 35.72 184 ARG A C 1
ATOM 1531 O O . ARG A 1 184 ? -10.059 25.235 10.634 1.00 35.72 184 ARG A O 1
ATOM 1538 N N . GLY A 1 185 ? -9.950 27.477 10.296 1.00 39.75 185 GLY A N 1
ATOM 1539 C CA . GLY A 1 185 ? -8.625 27.738 10.846 1.00 39.75 185 GLY A CA 1
ATOM 1540 C C . GLY A 1 185 ? -7.501 27.006 10.130 1.00 39.75 185 GLY A C 1
ATOM 1541 O O . GLY A 1 185 ? -7.133 25.906 10.518 1.00 39.75 185 GLY A O 1
ATOM 1542 N N . GLU A 1 186 ? -6.945 27.664 9.113 1.00 40.06 186 GLU A N 1
ATOM 1543 C CA . GLU A 1 186 ? -5.505 27.646 8.836 1.00 40.06 186 GLU A CA 1
ATOM 1544 C C . GLU A 1 186 ? -4.803 26.283 8.970 1.00 40.06 186 GLU A C 1
ATOM 1546 O O . GLU A 1 186 ? -3.852 26.122 9.731 1.00 40.06 186 GLU A O 1
ATOM 1551 N N . ILE A 1 187 ? -5.193 25.298 8.157 1.00 37.69 187 ILE A N 1
ATOM 1552 C CA . ILE A 1 187 ? -4.196 24.318 7.720 1.00 37.69 187 ILE A CA 1
ATOM 1553 C C . ILE A 1 187 ? -3.488 24.963 6.534 1.00 37.69 187 ILE A C 1
ATOM 1555 O O . ILE A 1 187 ? -3.879 24.794 5.380 1.00 37.69 187 ILE A O 1
ATOM 1559 N N . TYR A 1 188 ? -2.453 25.749 6.834 1.00 39.88 188 TYR A N 1
ATOM 1560 C CA . TYR A 1 188 ? -1.454 26.137 5.849 1.00 39.88 188 TYR A CA 1
ATOM 1561 C C . TYR A 1 188 ? -0.746 24.865 5.359 1.00 39.88 188 TYR A C 1
ATOM 1563 O O . TYR A 1 188 ? 0.348 24.524 5.793 1.00 39.88 188 TYR A O 1
ATOM 1571 N N . CYS A 1 189 ? -1.339 24.191 4.374 1.00 39.09 189 CYS A N 1
ATOM 1572 C CA . CYS A 1 189 ? -0.584 23.384 3.417 1.00 39.09 189 CYS A CA 1
ATOM 1573 C C . CYS A 1 189 ? 0.197 24.284 2.434 1.00 39.09 189 CYS A C 1
ATOM 1575 O O . CYS A 1 189 ? 0.749 23.792 1.459 1.00 39.09 189 CYS A O 1
ATOM 1577 N N . GLY A 1 190 ? 0.267 25.600 2.681 1.00 36.41 190 GLY A N 1
ATOM 1578 C CA . GLY A 1 190 ? 0.965 26.569 1.837 1.00 36.41 190 GLY A CA 1
ATOM 1579 C C . GLY A 1 190 ? 2.469 26.324 1.700 1.00 36.41 190 GLY A C 1
ATOM 1580 O O . GLY A 1 190 ? 3.043 26.767 0.714 1.00 36.41 190 GLY A O 1
ATOM 1581 N N . ASN A 1 191 ? 3.091 25.572 2.617 1.00 38.69 191 ASN A N 1
ATOM 1582 C CA . ASN A 1 191 ? 4.525 25.271 2.542 1.00 38.69 191 ASN A CA 1
ATOM 1583 C C . ASN A 1 191 ? 4.833 23.866 2.008 1.00 38.69 191 ASN A C 1
ATOM 1585 O O . ASN A 1 191 ? 5.903 23.673 1.453 1.00 38.69 191 ASN A O 1
ATOM 1589 N N . LEU A 1 192 ? 3.907 22.900 2.082 1.00 39.06 192 LEU A N 1
ATOM 1590 C CA . LEU A 1 192 ? 4.152 21.562 1.521 1.00 39.06 192 LEU A CA 1
ATOM 1591 C C . LEU A 1 192 ? 4.087 21.570 -0.018 1.00 39.06 192 LEU A C 1
ATOM 1593 O O . LEU A 1 192 ? 4.806 20.824 -0.673 1.00 39.06 192 LEU A O 1
ATOM 1597 N N . PHE A 1 193 ? 3.259 22.448 -0.596 1.00 37.56 193 PHE A N 1
ATOM 1598 C CA . PHE A 1 193 ? 3.088 22.570 -2.050 1.00 37.56 193 PHE A CA 1
ATOM 1599 C C . PHE A 1 193 ? 4.014 23.602 -2.707 1.00 37.56 193 PHE A C 1
ATOM 1601 O O . PHE A 1 193 ? 4.243 23.519 -3.908 1.00 37.56 193 PHE A O 1
ATOM 1608 N N . LYS A 1 194 ? 4.607 24.525 -1.935 1.00 36.69 194 LYS A N 1
ATOM 1609 C CA . LYS A 1 194 ? 5.654 25.439 -2.433 1.00 36.69 194 LYS A CA 1
ATOM 1610 C C . LYS A 1 194 ? 6.993 24.739 -2.697 1.00 36.69 194 LYS A C 1
ATOM 1612 O O . LYS A 1 194 ? 7.869 25.326 -3.316 1.00 36.69 194 LYS A O 1
ATOM 1617 N N . LEU A 1 195 ? 7.129 23.501 -2.218 1.00 38.09 195 LEU A N 1
ATOM 1618 C CA . LEU A 1 195 ? 8.333 22.672 -2.304 1.00 38.09 195 LEU A CA 1
ATOM 1619 C C . LEU A 1 195 ? 8.319 21.670 -3.463 1.00 38.09 195 LEU A C 1
ATOM 1621 O O . LEU A 1 195 ? 9.289 20.940 -3.662 1.00 38.09 195 LEU A O 1
ATOM 1625 N N . MET A 1 196 ? 7.238 21.626 -4.246 1.00 35.06 196 MET A N 1
ATOM 1626 C CA . MET A 1 196 ? 7.233 20.906 -5.518 1.00 35.06 196 MET A CA 1
ATOM 1627 C C . MET A 1 196 ? 7.657 21.860 -6.646 1.00 35.06 196 MET A C 1
ATOM 1629 O O . MET A 1 196 ? 7.218 23.011 -6.652 1.00 35.06 196 MET A O 1
ATOM 1633 N N . PRO A 1 197 ? 8.497 21.431 -7.608 1.00 34.78 197 PRO A N 1
ATOM 1634 C CA . PRO A 1 197 ? 9.172 22.314 -8.549 1.00 34.78 197 PRO A CA 1
ATOM 1635 C C . PRO A 1 197 ? 8.259 22.571 -9.753 1.00 34.78 197 PRO A C 1
ATOM 1637 O O . PRO A 1 197 ? 8.592 22.250 -10.894 1.00 34.78 197 PRO A O 1
ATOM 1640 N N . PHE A 1 198 ? 7.065 23.099 -9.502 1.00 40.00 198 PHE A N 1
ATOM 1641 C CA . PHE A 1 198 ? 6.119 23.449 -10.551 1.00 40.00 198 PHE A CA 1
ATOM 1642 C C . PHE A 1 198 ? 6.073 24.970 -10.690 1.00 40.00 198 PHE A C 1
ATOM 1644 O O . PHE A 1 198 ? 5.773 25.703 -9.751 1.00 40.00 198 PHE A O 1
ATOM 1651 N N . SER A 1 199 ? 6.461 25.434 -11.877 1.00 37.28 199 SER A N 1
ATOM 1652 C CA . SER A 1 199 ? 6.548 26.840 -12.265 1.00 37.28 199 SER A CA 1
ATOM 1653 C C . SER A 1 199 ? 5.220 27.572 -12.059 1.00 37.28 199 SER A C 1
ATOM 1655 O O . SER A 1 199 ? 4.158 27.064 -12.420 1.00 37.28 199 SER A O 1
ATOM 1657 N N . SER A 1 200 ? 5.317 28.799 -11.549 1.00 42.03 200 SER A N 1
ATOM 1658 C CA . SER A 1 200 ? 4.237 29.700 -11.121 1.00 42.03 200 SER A CA 1
ATOM 1659 C C . SER A 1 200 ? 3.227 30.137 -12.194 1.00 42.03 200 SER A C 1
ATOM 1661 O O . SER A 1 200 ? 2.345 30.928 -11.881 1.00 42.03 200 SER A O 1
ATOM 1663 N N . ASP A 1 201 ? 3.314 29.614 -13.419 1.00 33.22 201 ASP A N 1
ATOM 1664 C CA . ASP A 1 201 ? 2.456 29.993 -14.554 1.00 33.22 201 ASP A CA 1
ATOM 1665 C C . ASP A 1 201 ? 1.394 28.947 -14.922 1.00 33.22 201 ASP A C 1
ATOM 1667 O O . ASP A 1 201 ? 0.711 29.068 -15.936 1.00 33.22 201 ASP A O 1
ATOM 1671 N N . SER A 1 202 ? 1.204 27.922 -14.093 1.00 35.03 202 SER A N 1
ATOM 1672 C CA . SER A 1 202 ? 0.077 26.997 -14.248 1.00 35.03 202 SER A CA 1
ATOM 1673 C C . SER A 1 202 ? -0.975 27.306 -13.192 1.00 35.03 202 SER A C 1
ATOM 1675 O O . SER A 1 202 ? -0.738 27.186 -11.991 1.00 35.03 202 SER A O 1
ATOM 1677 N N . SER A 1 203 ? -2.149 27.745 -13.644 1.00 33.19 203 SER A N 1
ATOM 1678 C CA . SER A 1 203 ? -3.350 27.913 -12.830 1.00 33.19 203 SER A CA 1
ATOM 1679 C C . SER A 1 203 ? -3.823 26.550 -12.320 1.00 33.19 203 SER A C 1
ATOM 1681 O O . SER A 1 203 ? -4.743 25.932 -12.850 1.00 33.19 203 SER A O 1
ATOM 1683 N N . PHE A 1 204 ? -3.167 26.052 -11.278 1.00 38.16 204 PHE A N 1
ATOM 1684 C CA . PHE A 1 204 ? -3.547 24.810 -10.636 1.00 38.16 204 PHE A CA 1
ATOM 1685 C C . PHE A 1 204 ? -4.789 25.009 -9.770 1.00 38.16 204 PHE A C 1
ATOM 1687 O O . PHE A 1 204 ? -4.741 25.578 -8.681 1.00 38.16 204 PHE A O 1
ATOM 1694 N N . SER A 1 205 ? -5.904 24.453 -10.228 1.00 34.94 205 SER A N 1
ATOM 1695 C CA . SER A 1 205 ? -7.021 24.079 -9.366 1.00 34.94 205 SER A CA 1
ATOM 1696 C C . SER A 1 205 ? -6.721 22.708 -8.743 1.00 34.94 205 SER A C 1
ATOM 1698 O O . SER A 1 205 ? -7.341 21.712 -9.105 1.00 34.94 205 SER A O 1
ATOM 1700 N N . PHE A 1 206 ? -5.765 22.634 -7.809 1.00 41.03 206 PHE A N 1
ATOM 1701 C CA . PHE A 1 206 ? -5.550 21.428 -6.997 1.00 41.03 206 PHE A CA 1
ATOM 1702 C C . PHE A 1 206 ? -6.589 21.365 -5.878 1.00 41.03 206 PHE A C 1
ATOM 1704 O O . PHE A 1 206 ? -6.319 21.650 -4.711 1.00 41.03 206 PHE A O 1
ATOM 1711 N N . PHE A 1 207 ? -7.798 20.967 -6.241 1.00 36.25 207 PHE A N 1
ATOM 1712 C CA . PHE A 1 207 ? -8.686 20.326 -5.291 1.00 36.25 207 PHE A CA 1
ATOM 1713 C C . PHE A 1 207 ? -8.652 18.846 -5.649 1.00 36.25 207 PHE A C 1
ATOM 1715 O O . PHE A 1 207 ? -9.151 18.514 -6.722 1.00 36.25 207 PHE A O 1
ATOM 1722 N N . PRO A 1 208 ? -8.103 17.946 -4.810 1.00 36.00 208 PRO A N 1
ATOM 1723 C CA . PRO A 1 208 ? -8.442 16.540 -4.944 1.00 36.00 208 PRO A CA 1
ATOM 1724 C C . PRO A 1 208 ? -9.945 16.435 -4.679 1.00 36.00 208 PRO A C 1
ATOM 1726 O O . PRO A 1 208 ? -10.407 16.362 -3.539 1.00 36.00 208 PRO A O 1
ATOM 1729 N N . ALA A 1 209 ? -10.727 16.532 -5.745 1.00 40.72 209 ALA A N 1
ATOM 1730 C CA . ALA A 1 209 ? -12.151 16.322 -5.709 1.00 40.72 209 ALA A CA 1
ATOM 1731 C C . ALA A 1 209 ? -12.335 14.823 -5.897 1.00 40.72 209 ALA A C 1
ATOM 1733 O O . ALA A 1 209 ? -12.276 14.301 -7.009 1.00 40.72 209 ALA A O 1
ATOM 1734 N N . ILE A 1 210 ? -12.524 14.117 -4.785 1.00 40.19 210 ILE A N 1
ATOM 1735 C CA . ILE A 1 210 ? -13.094 12.778 -4.850 1.00 40.19 210 ILE A CA 1
ATOM 1736 C C . ILE A 1 210 ? -14.535 12.983 -5.316 1.00 40.19 210 ILE A C 1
ATOM 1738 O O . ILE A 1 210 ? -15.393 13.406 -4.538 1.00 40.19 210 ILE A O 1
ATOM 1742 N N . LYS A 1 211 ? -14.796 12.733 -6.600 1.00 42.25 211 LYS A N 1
ATOM 1743 C CA . LYS A 1 211 ? -16.158 12.667 -7.114 1.00 42.25 211 LYS A CA 1
ATOM 1744 C C . LYS A 1 211 ? -16.642 11.244 -6.870 1.00 42.25 211 LYS A C 1
ATOM 1746 O O . LYS A 1 211 ? -16.190 10.301 -7.518 1.00 42.25 211 LYS A O 1
ATOM 1751 N N . ILE A 1 212 ? -17.511 11.108 -5.875 1.00 44.84 212 ILE A N 1
ATOM 1752 C CA . ILE A 1 212 ? -18.208 9.861 -5.581 1.00 44.84 212 ILE A CA 1
ATOM 1753 C C . ILE A 1 212 ? -19.548 9.950 -6.304 1.00 44.84 212 ILE A C 1
ATOM 1755 O O . ILE A 1 212 ? -20.431 10.694 -5.880 1.00 44.84 212 ILE A O 1
ATOM 1759 N N . GLU A 1 213 ? -19.686 9.237 -7.416 1.00 43.88 213 GLU A N 1
ATOM 1760 C CA . GLU A 1 213 ? -20.990 9.040 -8.047 1.00 43.88 213 GLU A CA 1
ATOM 1761 C C . GLU A 1 213 ? -21.577 7.749 -7.496 1.00 43.88 213 GLU A C 1
ATOM 1763 O O . GLU A 1 213 ? -21.044 6.671 -7.731 1.00 43.88 213 GLU A O 1
ATOM 1768 N N . ILE A 1 214 ? -22.648 7.859 -6.713 1.00 43.78 214 ILE A N 1
ATOM 1769 C CA . ILE A 1 214 ? -23.368 6.701 -6.186 1.00 43.78 214 ILE A CA 1
ATOM 1770 C C . ILE A 1 214 ? -24.621 6.547 -7.034 1.00 43.78 214 ILE A C 1
ATOM 1772 O O . ILE A 1 214 ? -25.539 7.362 -6.929 1.00 43.78 214 ILE A O 1
ATOM 1776 N N . SER A 1 215 ? -24.657 5.515 -7.873 1.00 45.94 215 SER A N 1
ATOM 1777 C CA . SER A 1 215 ? -25.888 5.149 -8.568 1.00 45.94 215 SER A CA 1
ATOM 1778 C C . SER A 1 215 ? -26.764 4.373 -7.594 1.00 45.94 215 SER A C 1
ATOM 1780 O O . SER A 1 215 ? -26.376 3.317 -7.095 1.00 45.94 215 SER A O 1
ATOM 1782 N N . TYR A 1 216 ? -27.918 4.950 -7.268 1.00 57.62 216 TYR A N 1
ATOM 1783 C CA . TYR A 1 216 ? -28.911 4.345 -6.393 1.00 57.62 216 TYR A CA 1
ATOM 1784 C C . TYR A 1 216 ? -29.932 3.583 -7.231 1.00 57.62 216 TYR A C 1
ATOM 1786 O O . TYR A 1 216 ? -30.601 4.183 -8.074 1.00 57.62 216 TYR A O 1
ATOM 1794 N N . THR A 1 217 ? -30.073 2.286 -6.965 1.00 53.88 217 THR A N 1
ATOM 1795 C CA . THR A 1 217 ? -31.136 1.470 -7.555 1.00 53.88 217 THR A CA 1
ATOM 1796 C C . THR A 1 217 ? -32.022 0.925 -6.434 1.00 53.88 217 THR A C 1
ATOM 1798 O O . THR A 1 217 ? -31.581 0.036 -5.698 1.00 53.88 217 THR A O 1
ATOM 1801 N N . PRO A 1 218 ? -33.256 1.437 -6.275 1.00 34.56 218 PRO A N 1
ATOM 1802 C CA . PRO A 1 218 ? -34.204 0.876 -5.319 1.00 34.56 218 PRO A CA 1
ATOM 1803 C C . PRO A 1 218 ? -34.608 -0.534 -5.763 1.00 34.56 218 PRO A C 1
ATOM 1805 O O . PRO A 1 218 ? -35.081 -0.715 -6.887 1.00 34.56 218 PRO A O 1
ATOM 1808 N N . LEU A 1 219 ? -34.454 -1.527 -4.885 1.00 60.94 219 LEU A N 1
ATOM 1809 C CA . LEU A 1 219 ? -35.013 -2.868 -5.071 1.00 60.94 219 LEU A CA 1
ATOM 1810 C C . LEU A 1 219 ? -35.954 -3.194 -3.908 1.00 60.94 219 LEU A C 1
ATOM 1812 O O . LEU A 1 219 ? -35.841 -2.652 -2.813 1.00 60.94 219 LEU A O 1
ATOM 1816 N N . GLU A 1 220 ? -36.892 -4.107 -4.151 1.00 50.66 220 GLU A N 1
ATOM 1817 C CA . GLU A 1 220 ? -38.026 -4.384 -3.257 1.00 50.66 220 GLU A CA 1
ATOM 1818 C C . GLU A 1 220 ? -37.609 -4.830 -1.840 1.00 50.66 220 GLU A C 1
ATOM 1820 O O . GLU A 1 220 ? -38.333 -4.593 -0.878 1.00 50.66 220 GLU A O 1
ATOM 1825 N N . ASN A 1 221 ? -36.420 -5.434 -1.703 1.00 48.50 221 ASN A N 1
ATOM 1826 C CA . ASN A 1 221 ? -35.937 -6.023 -0.448 1.00 48.50 221 ASN A CA 1
ATOM 1827 C C . ASN A 1 221 ? -34.625 -5.418 0.081 1.00 48.50 221 ASN A C 1
ATOM 1829 O O . ASN A 1 221 ? -34.217 -5.742 1.197 1.00 48.50 221 ASN A O 1
ATOM 1833 N N . TYR A 1 222 ? -33.937 -4.588 -0.705 1.00 38.78 222 TYR A N 1
ATOM 1834 C CA . TYR A 1 222 ? -32.725 -3.883 -0.289 1.00 38.78 222 TYR A CA 1
ATOM 1835 C C . TYR A 1 222 ? -32.389 -2.756 -1.267 1.00 38.78 222 TYR A C 1
ATOM 1837 O O . TYR A 1 222 ? -32.744 -2.799 -2.438 1.00 38.78 222 TYR A O 1
ATOM 1845 N N . ASP A 1 223 ? -31.646 -1.766 -0.793 1.00 41.94 223 ASP A N 1
ATOM 1846 C CA . ASP A 1 223 ? -31.112 -0.708 -1.641 1.00 41.94 223 ASP A CA 1
ATOM 1847 C C . ASP A 1 223 ? -29.768 -1.145 -2.238 1.00 41.94 223 ASP A C 1
ATOM 1849 O O . ASP A 1 223 ? -28.852 -1.530 -1.504 1.00 41.94 223 ASP A O 1
ATOM 1853 N N . ALA A 1 224 ? -29.641 -1.095 -3.566 1.00 38.91 224 ALA A N 1
ATOM 1854 C CA . ALA A 1 224 ? -28.370 -1.309 -4.249 1.00 38.91 224 ALA A CA 1
ATOM 1855 C C . ALA A 1 224 ? -27.668 0.036 -4.485 1.00 38.91 224 ALA A C 1
ATOM 1857 O O . ALA A 1 224 ? -28.277 1.002 -4.955 1.00 38.91 224 ALA A O 1
ATOM 1858 N N . PHE A 1 225 ? -26.375 0.086 -4.162 1.00 47.31 225 PHE A N 1
ATOM 1859 C CA . PHE A 1 225 ? -25.520 1.252 -4.364 1.00 47.31 225 PHE A CA 1
ATOM 1860 C C . PHE A 1 225 ? -24.319 0.839 -5.209 1.00 47.31 225 PHE A C 1
ATOM 1862 O O . PHE A 1 225 ? -23.519 0.020 -4.760 1.00 47.31 225 PHE A O 1
ATOM 1869 N N . ASP A 1 226 ? -24.172 1.443 -6.386 1.00 49.34 226 ASP A N 1
ATOM 1870 C CA . ASP A 1 226 ? -23.003 1.265 -7.250 1.00 49.34 226 ASP A CA 1
ATOM 1871 C C . ASP A 1 226 ? -22.125 2.521 -7.177 1.00 49.34 226 ASP A C 1
ATOM 1873 O O . ASP A 1 226 ? -22.441 3.539 -7.808 1.00 49.34 226 ASP A O 1
ATOM 1877 N N . PRO A 1 227 ? -21.045 2.509 -6.374 1.00 43.88 227 PRO A N 1
ATOM 1878 C CA . PRO A 1 227 ? -20.163 3.654 -6.266 1.00 43.88 227 PRO A CA 1
ATOM 1879 C C . PRO A 1 227 ? -19.132 3.654 -7.400 1.00 43.88 227 PRO A C 1
ATOM 1881 O O . PRO A 1 227 ? -18.299 2.758 -7.518 1.00 43.88 227 PRO A O 1
ATOM 1884 N N . THR A 1 228 ? -19.144 4.711 -8.204 1.00 41.50 228 THR A N 1
ATOM 1885 C CA . THR A 1 228 ? -18.067 5.049 -9.136 1.00 41.50 228 THR A CA 1
ATOM 1886 C C . THR A 1 228 ? -17.150 6.070 -8.473 1.00 41.50 228 THR A C 1
ATOM 1888 O O . THR A 1 228 ? -17.587 7.142 -8.043 1.00 41.50 228 THR A O 1
ATOM 1891 N N . PHE A 1 229 ? -15.864 5.734 -8.385 1.00 42.34 229 PHE A N 1
ATOM 1892 C CA . PHE A 1 229 ? -14.841 6.617 -7.835 1.00 42.34 229 PHE A CA 1
ATOM 1893 C C . PHE A 1 229 ? -14.077 7.269 -8.976 1.00 42.34 229 PHE A C 1
ATOM 1895 O O . PHE A 1 229 ? -13.351 6.597 -9.706 1.00 42.34 229 PHE A O 1
ATOM 1902 N N . ILE A 1 230 ? -14.208 8.587 -9.104 1.00 39.16 230 ILE A N 1
ATOM 1903 C CA . ILE A 1 230 ? -13.358 9.371 -9.994 1.00 39.16 230 ILE A CA 1
ATOM 1904 C C . ILE A 1 230 ? -12.439 10.205 -9.107 1.00 39.16 230 ILE A C 1
ATOM 1906 O O . ILE A 1 230 ? -12.876 11.137 -8.426 1.00 39.16 230 ILE A O 1
ATOM 1910 N N . ILE A 1 231 ? -11.158 9.837 -9.093 1.00 36.91 231 ILE A N 1
ATOM 1911 C CA . ILE A 1 231 ? -10.106 10.652 -8.490 1.00 36.91 231 ILE A CA 1
ATOM 1912 C C . ILE A 1 231 ? -9.624 11.605 -9.580 1.00 36.91 231 ILE A C 1
ATOM 1914 O O . ILE A 1 231 ? -8.924 11.191 -10.501 1.00 36.91 231 ILE A O 1
ATOM 1918 N N . ILE A 1 232 ? -10.039 12.867 -9.490 1.00 33.75 232 ILE A N 1
ATOM 1919 C CA . ILE A 1 232 ? -9.521 13.936 -10.346 1.00 33.75 232 ILE A CA 1
ATOM 1920 C C . ILE A 1 232 ? -8.320 14.528 -9.605 1.00 33.75 232 ILE A C 1
ATOM 1922 O O . ILE A 1 232 ? -8.495 15.146 -8.551 1.00 33.75 232 ILE A O 1
ATOM 1926 N N . MET A 1 233 ? -7.116 14.240 -10.108 1.00 33.34 233 MET A N 1
ATOM 1927 C CA . MET A 1 233 ? -5.859 14.842 -9.647 1.00 33.34 233 MET A CA 1
ATOM 1928 C C . MET A 1 233 ? -5.528 16.094 -10.446 1.00 33.34 233 MET A C 1
ATOM 1930 O O . MET A 1 233 ? -5.703 16.051 -11.683 1.00 33.34 233 MET A O 1
#

Foldseek 3Di:
DKDKDWAPWDWDDPDPFKIWIKTWIWMWDQQPVVRDIDTFKDGFTWGTWMWGDDPAAIEIETAGDLADATEGEAEPSNVVVVVVVVVVDDDCPLVVLVVCCVVPLRHKYKYKYWGQNFYKYFYAYPVVRFGQKIKTWHGWIKIWIDDRPDIDIDIDTPDIDMAGRDPDDPDGCPDDDDDPPVPPDDPCPVPVVVSDPDDPPDPDPPDQDFDWDWDWDDDPPDIDTDTDTDGDD

InterPro domains:
  IPR026847 Vacuolar protein sorting-associated protein 13 [PTHR16166] (112-180)

pLDDT: mean 70.46, std 21.01, range [31.67, 96.31]

Sequence (233 aa):
MLRLMFSLIKIDSHSSDQLFSSFLLSSDYFNQKRYEWQPFLMPWQIHNFKIIFKPECIRFWLKSDSTSPMKFYVTQTFIKQLKSAYSKWPVHAEDIVQEMQTSIHHYNIEGEINIPAGFGISVINNVTAEELIYAKFQGIQMNFCRVEKIYVFSGHINSLQIDNQLSKAEKRQFLHCQVNALKRGEIYCGNLFKLMPFSSDSSFSFFPAIKIEISYTPLENYDAFDPTFIIIM